Protein AF-A0A9E2PRW3-F1 (afdb_monomer_lite)

Foldseek 3Di:
DDDDDDDDPPPPPPPDPPPQDDDPCCLVPQLVQCPPDPFDWDDAPQLPQKTAGPPGPFLWIDHDQKIWGQDLVRWIWIASDSNDPIHTDPDDDPSVLWGAQVSDPRRDPSRPDDDPWDPPDDFDWDDAPQQPQKTARLQTPFGWIDHPQKIWGDDPLWIWIDSDNRDDTGTDPDDPPSVLRHALLSHPDDHPSNPPRPLDCPPPDRPPNPVVVPPPDDDDPPHPPPPDDDDDDDDDDDDDDDDD

pLDDT: mean 72.63, std 20.71, range [31.69, 97.38]

Secondary structure (DSSP, 8-state):
-----------------------HHHHHHHHHHHTT--PPPEE-TTSTTEEE-TTSSSEEEEETTEEEEE-TTS-EEEESSTT---EEES---GGGGG--GGG-SS--TTT-----PPTT-----EE-TTSTTEEE-TTSSSEEEEETTEEEEEETTEEEEESSTTS--EEES---GGGGG--GGG-SS--TTTTT---TTTTSPPPTTSGGGTSSS----TT-TTS------PPS--------

Radius of gyration: 31.83 Å; chains: 1; bounding box: 92×61×119 Å

Sequence (244 aa):
MKALFRVLMLVLLITGLALSAASVSAQQFIPQLLSGLILQWAQIPGAPGVQYAPNANADVFRYENRYYYQHNDGTWYQGRDIAGPWQRVKNVPRSFRQIQSNYFRQPPEWAAFMPQLPPGLTPQWTPIPGAPGVHYAPNANADLFRYGQRYYYQHDGRWYQTRNMAGPWQRVQDVPRSFRRIEAPYFKQPPGWAKGKKTGWGGAPMPPGQMKKYEGGQHMPPGQMKKQGGGQHMPPGQMKKHDR

Structure (mmCIF, N/CA/C/O backbone):
data_AF-A0A9E2PRW3-F1
#
_entry.id   AF-A0A9E2PRW3-F1
#
loop_
_atom_site.group_PDB
_atom_site.id
_atom_site.type_symbol
_atom_site.label_atom_id
_atom_site.label_alt_id
_atom_site.label_comp_id
_atom_site.label_asym_id
_atom_site.label_entity_id
_atom_site.label_seq_id
_atom_site.pdbx_PDB_ins_code
_atom_site.Cartn_x
_atom_site.Cartn_y
_atom_site.Cartn_z
_atom_site.occupancy
_atom_site.B_iso_or_equiv
_atom_site.auth_seq_id
_atom_site.auth_comp_id
_atom_site.auth_asym_id
_atom_site.auth_atom_id
_atom_site.pdbx_PDB_model_num
ATOM 1 N N . MET A 1 1 ? 45.385 -10.756 -61.562 1.00 37.31 1 MET A N 1
ATOM 2 C CA . MET A 1 1 ? 45.195 -10.010 -60.297 1.00 37.31 1 MET A CA 1
ATOM 3 C C . MET A 1 1 ? 43.783 -9.422 -60.281 1.00 37.31 1 MET A C 1
ATOM 5 O O . MET A 1 1 ? 43.477 -8.712 -61.220 1.00 37.31 1 MET A O 1
ATOM 9 N N . LYS A 1 2 ? 42.948 -9.835 -59.302 1.00 37.94 2 LYS A N 1
ATOM 10 C CA . LYS A 1 2 ? 41.847 -9.133 -58.568 1.00 37.94 2 LYS A CA 1
ATOM 11 C C . LYS A 1 2 ? 41.211 -7.901 -59.269 1.00 37.94 2 LYS A C 1
ATOM 13 O O . LYS A 1 2 ? 41.959 -7.020 -59.650 1.00 37.94 2 LYS A O 1
ATOM 18 N N . ALA A 1 3 ? 39.899 -7.675 -59.413 1.00 36.81 3 ALA A N 1
ATOM 19 C CA . ALA A 1 3 ? 38.670 -8.046 -58.687 1.00 36.81 3 ALA A CA 1
ATOM 20 C C . ALA A 1 3 ? 37.457 -7.780 -59.636 1.00 36.81 3 ALA A C 1
ATOM 22 O O . ALA A 1 3 ? 37.559 -6.909 -60.489 1.00 36.81 3 ALA A O 1
ATOM 23 N N . LEU A 1 4 ? 36.369 -8.561 -59.724 1.00 40.84 4 LEU A N 1
ATOM 24 C CA . LEU A 1 4 ? 35.248 -8.791 -58.787 1.00 40.84 4 LEU A CA 1
ATOM 25 C C . LEU A 1 4 ? 34.510 -7.517 -58.323 1.00 40.84 4 LEU A C 1
ATOM 27 O O . LEU A 1 4 ? 34.860 -6.958 -57.296 1.00 40.84 4 LEU A O 1
ATOM 31 N N . PHE A 1 5 ? 33.415 -7.157 -59.008 1.00 36.56 5 PHE A N 1
ATOM 32 C CA . PHE A 1 5 ? 32.228 -6.550 -58.385 1.00 36.56 5 PHE A CA 1
ATOM 33 C C . PHE A 1 5 ? 30.970 -7.108 -59.063 1.00 36.56 5 PHE A C 1
ATOM 35 O O . PHE A 1 5 ? 30.582 -6.705 -60.157 1.00 36.56 5 PHE A O 1
ATOM 42 N N . ARG A 1 6 ? 30.379 -8.124 -58.426 1.00 41.81 6 ARG A N 1
ATOM 43 C CA . ARG A 1 6 ? 29.080 -8.692 -58.791 1.00 41.81 6 ARG A CA 1
ATOM 44 C C . ARG A 1 6 ? 27.988 -7.867 -58.120 1.00 41.81 6 ARG A C 1
ATOM 46 O O . ARG A 1 6 ? 28.048 -7.614 -56.920 1.00 41.81 6 ARG A O 1
ATOM 53 N N . VAL A 1 7 ? 26.996 -7.496 -58.916 1.00 39.84 7 VAL A N 1
ATOM 54 C CA . VAL A 1 7 ? 25.707 -6.956 -58.487 1.00 39.84 7 VAL A CA 1
ATOM 55 C C . VAL A 1 7 ? 25.050 -7.959 -57.536 1.00 39.84 7 VAL A C 1
ATOM 57 O O . VAL A 1 7 ? 24.807 -9.101 -57.919 1.00 39.84 7 VAL A O 1
ATOM 60 N N . LEU A 1 8 ? 24.753 -7.538 -56.308 1.00 34.12 8 LEU A N 1
ATOM 61 C CA . LEU A 1 8 ? 23.837 -8.250 -55.423 1.00 34.12 8 LEU A CA 1
ATOM 62 C C . LEU A 1 8 ? 22.802 -7.244 -54.913 1.00 34.12 8 LEU A C 1
ATOM 64 O O . LEU A 1 8 ? 23.017 -6.545 -53.926 1.00 34.12 8 LEU A O 1
ATOM 68 N N . MET A 1 9 ? 21.682 -7.150 -55.633 1.00 33.75 9 MET A N 1
ATOM 69 C CA . MET A 1 9 ? 20.447 -6.583 -55.099 1.00 33.75 9 MET A CA 1
ATOM 70 C C . MET A 1 9 ? 19.981 -7.486 -53.958 1.00 33.75 9 MET A C 1
ATOM 72 O O . MET A 1 9 ? 19.466 -8.580 -54.185 1.00 33.75 9 MET A O 1
ATOM 76 N N . LEU A 1 10 ? 20.190 -7.032 -52.726 1.00 34.19 10 LEU A N 1
ATOM 77 C CA . LEU A 1 10 ? 19.618 -7.666 -51.551 1.00 34.19 10 LEU A CA 1
ATOM 78 C C . LEU A 1 10 ? 18.122 -7.323 -51.509 1.00 34.19 10 LEU A C 1
ATOM 80 O O . LEU A 1 10 ? 17.728 -6.228 -51.110 1.00 34.19 10 LEU A O 1
ATOM 84 N N . VAL A 1 11 ? 17.293 -8.265 -51.953 1.00 38.69 11 VAL A N 1
ATOM 85 C CA . VAL A 1 11 ? 15.849 -8.263 -51.704 1.00 38.69 11 VAL A CA 1
ATOM 86 C C . VAL A 1 11 ? 15.654 -8.451 -50.201 1.00 38.69 11 VAL A C 1
ATOM 88 O O . VAL A 1 11 ? 15.827 -9.546 -49.667 1.00 38.69 11 VAL A O 1
ATOM 91 N N . LEU A 1 12 ? 15.339 -7.363 -49.502 1.00 38.91 12 LEU A N 1
ATOM 92 C CA . LEU A 1 12 ? 15.004 -7.390 -48.083 1.00 38.91 12 LEU A CA 1
ATOM 93 C C . LEU A 1 12 ? 13.564 -7.903 -47.955 1.00 38.91 12 LEU A C 1
ATOM 95 O O . LEU A 1 12 ? 12.597 -7.165 -48.133 1.00 38.91 12 LEU A O 1
ATOM 99 N N . LEU A 1 13 ? 13.438 -9.210 -47.718 1.00 38.88 13 LEU A N 1
ATOM 100 C CA . LEU A 1 13 ? 12.186 -9.873 -47.368 1.00 38.88 13 LEU A CA 1
ATOM 101 C C . LEU A 1 13 ? 11.626 -9.228 -46.093 1.00 38.88 13 LEU A C 1
ATOM 103 O O . LEU A 1 13 ? 12.222 -9.317 -45.020 1.00 38.88 13 LEU A O 1
ATOM 107 N N . ILE A 1 14 ? 10.473 -8.575 -46.227 1.00 46.28 14 ILE A N 1
ATOM 108 C CA . ILE A 1 14 ? 9.708 -7.992 -45.126 1.00 46.28 14 ILE A CA 1
ATOM 109 C C . ILE A 1 14 ? 9.077 -9.149 -44.344 1.00 46.28 14 ILE A C 1
ATOM 111 O O . ILE A 1 14 ? 7.947 -9.557 -44.601 1.00 46.28 14 ILE A O 1
ATOM 115 N N . THR A 1 15 ? 9.806 -9.708 -43.381 1.00 42.22 15 THR A N 1
ATOM 116 C CA . THR A 1 15 ? 9.177 -10.451 -42.291 1.00 42.22 15 THR A CA 1
ATOM 117 C C . THR A 1 15 ? 8.661 -9.426 -41.294 1.00 42.22 15 THR A C 1
ATOM 119 O O . THR A 1 15 ? 9.420 -8.763 -40.589 1.00 42.22 15 THR A O 1
ATOM 122 N N . GLY A 1 16 ? 7.340 -9.249 -41.277 1.00 41.06 16 GLY A N 1
ATOM 123 C CA . GLY A 1 16 ? 6.650 -8.412 -40.306 1.00 41.06 16 GLY A CA 1
ATOM 124 C C . GLY A 1 16 ? 6.847 -8.952 -38.892 1.00 41.06 16 GLY A C 1
ATOM 125 O O . GLY A 1 16 ? 6.004 -9.682 -38.377 1.00 41.06 16 GLY A O 1
ATOM 126 N N . LEU A 1 17 ? 7.953 -8.581 -38.244 1.00 40.91 17 LEU A N 1
ATOM 127 C CA . LEU A 1 17 ? 8.025 -8.587 -36.793 1.00 40.91 17 LEU A CA 1
ATOM 128 C C . LEU A 1 17 ? 7.035 -7.524 -36.327 1.00 40.91 17 LEU A C 1
ATOM 130 O O . LEU A 1 17 ? 7.252 -6.329 -36.531 1.00 40.91 17 LEU A O 1
ATOM 134 N N . ALA A 1 18 ? 5.938 -7.950 -35.707 1.00 42.06 18 ALA A N 1
ATOM 135 C CA . ALA A 1 18 ? 5.095 -7.045 -34.950 1.00 42.06 18 ALA A CA 1
ATOM 136 C C . ALA A 1 18 ? 5.953 -6.443 -33.825 1.00 42.06 18 ALA A C 1
ATOM 138 O O . ALA A 1 18 ? 6.127 -7.050 -32.766 1.00 42.06 18 ALA A O 1
ATOM 139 N N . LEU A 1 19 ? 6.532 -5.263 -34.072 1.00 49.16 19 LEU A N 1
ATOM 140 C CA . LEU A 1 19 ? 7.121 -4.423 -33.041 1.00 49.16 19 LEU A CA 1
ATOM 141 C C . LEU A 1 19 ? 5.986 -4.040 -32.096 1.00 49.16 19 LEU A C 1
ATOM 143 O O . LEU A 1 19 ? 5.232 -3.099 -32.323 1.00 49.16 19 LEU A O 1
ATOM 147 N N . SER A 1 20 ? 5.837 -4.819 -31.032 1.00 55.59 20 SER A N 1
ATOM 148 C CA . SER A 1 20 ? 5.061 -4.450 -29.858 1.00 55.59 20 SER A CA 1
ATOM 149 C C . SER A 1 20 ? 5.484 -3.043 -29.429 1.00 55.59 20 SER A C 1
ATOM 151 O O . SER A 1 20 ? 6.623 -2.843 -28.998 1.00 55.59 20 SER A O 1
ATOM 153 N N . ALA A 1 21 ? 4.593 -2.070 -29.599 1.00 51.19 21 ALA A N 1
ATOM 154 C CA . ALA A 1 21 ? 4.893 -0.658 -29.418 1.00 51.19 21 ALA A CA 1
ATOM 155 C C . ALA A 1 21 ? 5.095 -0.311 -27.932 1.00 51.19 21 ALA A C 1
ATOM 157 O O . ALA A 1 21 ? 4.178 0.121 -27.235 1.00 51.19 21 ALA A O 1
ATOM 158 N N . ALA A 1 22 ? 6.313 -0.487 -27.432 1.00 58.44 22 ALA A N 1
ATOM 159 C CA . ALA A 1 22 ? 6.869 0.505 -26.521 1.00 58.44 22 ALA A CA 1
ATOM 160 C C . ALA A 1 22 ? 7.427 1.659 -27.365 1.00 58.44 22 ALA A C 1
ATOM 162 O O . ALA A 1 22 ? 7.904 1.439 -28.481 1.00 58.44 22 ALA A O 1
ATOM 163 N N . SER A 1 23 ? 7.300 2.885 -26.860 1.00 63.22 23 SER A N 1
ATOM 164 C CA . SER A 1 23 ? 7.847 4.076 -27.510 1.00 63.22 23 SER A CA 1
ATOM 165 C C . SER A 1 23 ? 9.352 3.912 -27.660 1.00 63.22 23 SER A C 1
ATOM 167 O O . SER A 1 23 ? 9.985 3.603 -26.667 1.00 63.22 23 SER A O 1
ATOM 169 N N . VAL A 1 24 ? 9.924 4.178 -28.841 1.00 63.91 24 VAL A N 1
ATOM 170 C CA . VAL A 1 24 ? 11.374 4.061 -29.145 1.00 63.91 24 VAL A CA 1
ATOM 171 C C . VAL A 1 24 ? 12.277 4.574 -28.007 1.00 63.91 24 VAL A C 1
ATOM 173 O O . VAL A 1 24 ? 13.302 3.969 -27.700 1.00 63.91 24 VAL A O 1
ATOM 176 N N . SER A 1 25 ? 11.835 5.628 -27.313 1.00 69.38 25 SER A N 1
ATOM 177 C CA . SER A 1 25 ? 12.444 6.152 -26.088 1.00 69.38 25 SER A CA 1
ATOM 178 C C . SER A 1 25 ? 12.642 5.107 -24.975 1.00 69.38 25 SER A C 1
ATOM 180 O O . SER A 1 25 ? 13.727 5.047 -24.416 1.00 69.38 25 SER A O 1
ATOM 182 N N . ALA A 1 26 ? 11.670 4.249 -24.662 1.00 66.38 26 ALA A N 1
ATOM 183 C CA . ALA A 1 26 ? 11.777 3.232 -23.614 1.00 66.38 26 ALA A CA 1
ATOM 184 C C . ALA A 1 26 ? 12.815 2.145 -23.946 1.00 66.38 26 ALA A C 1
ATOM 186 O O . ALA A 1 26 ? 13.573 1.733 -23.068 1.00 66.38 26 ALA A O 1
ATOM 187 N N . GLN A 1 27 ? 12.895 1.702 -25.207 1.00 72.81 27 GLN A N 1
ATOM 188 C CA . GLN A 1 27 ? 13.893 0.719 -25.644 1.00 72.81 27 GLN A CA 1
ATOM 189 C C . GLN A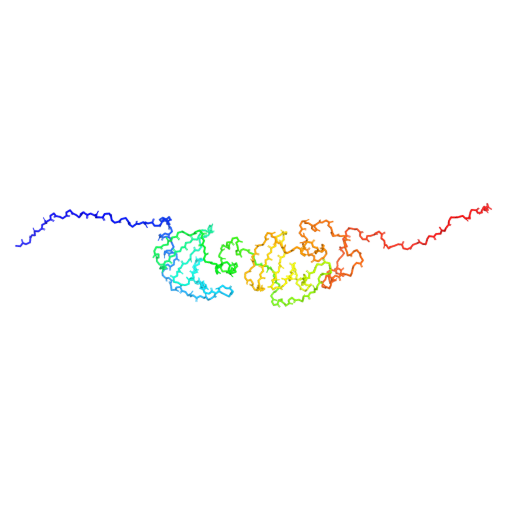 1 27 ? 15.313 1.291 -25.645 1.00 72.81 27 GLN A C 1
ATOM 191 O O . GLN A 1 27 ? 16.259 0.533 -25.467 1.00 72.81 27 GLN A O 1
ATOM 196 N N . GLN A 1 28 ? 15.473 2.604 -25.821 1.00 68.69 28 GLN A N 1
ATOM 197 C CA . GLN A 1 28 ? 16.776 3.266 -25.735 1.00 68.69 28 GLN A CA 1
ATOM 198 C C . GLN A 1 28 ? 17.137 3.642 -24.292 1.00 68.69 28 GLN A C 1
ATOM 200 O O . GLN A 1 28 ? 18.286 3.507 -23.892 1.00 68.69 28 GLN A O 1
ATOM 205 N N . PHE A 1 29 ? 16.168 4.086 -23.494 1.00 76.19 29 PHE A N 1
ATOM 206 C CA . PHE A 1 29 ? 16.399 4.648 -22.165 1.00 76.19 29 PHE A CA 1
ATOM 207 C C . PHE A 1 29 ? 16.577 3.584 -21.078 1.00 76.19 29 PHE A C 1
ATOM 209 O O . PHE A 1 29 ? 17.515 3.669 -20.287 1.00 76.19 29 PHE A O 1
ATOM 216 N N . ILE A 1 30 ? 15.712 2.562 -21.035 1.00 78.06 30 ILE A N 1
ATOM 217 C CA . ILE A 1 30 ? 15.715 1.582 -19.935 1.00 78.06 30 ILE A CA 1
ATOM 218 C C . ILE A 1 30 ? 17.020 0.767 -19.903 1.00 78.06 30 ILE A C 1
ATOM 220 O O . ILE A 1 30 ? 17.609 0.661 -18.829 1.00 78.06 30 ILE A O 1
ATOM 224 N N . PRO A 1 31 ? 17.549 0.240 -21.028 1.00 74.12 31 PRO A N 1
ATOM 225 C CA . PRO A 1 31 ? 18.826 -0.472 -21.000 1.00 74.12 31 PRO A CA 1
ATOM 226 C C . PRO A 1 31 ? 20.000 0.417 -20.581 1.00 74.12 31 PRO A C 1
ATOM 228 O O . PRO A 1 31 ? 20.887 -0.054 -19.881 1.00 74.12 31 PRO A O 1
ATOM 231 N N . GLN A 1 32 ? 20.001 1.702 -20.957 1.00 72.19 32 GLN A N 1
ATOM 232 C CA . GLN A 1 32 ? 21.056 2.650 -20.574 1.00 72.19 32 GLN A CA 1
ATOM 233 C C . GLN A 1 32 ? 21.026 2.946 -19.069 1.00 72.19 32 GLN A C 1
ATOM 235 O O . GLN A 1 32 ? 22.071 2.924 -18.422 1.00 72.19 32 GLN A O 1
ATOM 240 N N . LEU A 1 33 ? 19.832 3.116 -18.489 1.00 73.38 33 LEU A N 1
ATOM 241 C CA . LEU A 1 33 ? 19.628 3.320 -17.048 1.00 73.38 33 LEU A CA 1
ATOM 242 C C . LEU A 1 33 ? 20.183 2.169 -16.193 1.00 73.38 33 LEU A C 1
ATOM 244 O O . LEU A 1 33 ? 20.534 2.365 -15.031 1.00 73.38 33 LEU A O 1
ATOM 248 N N . LEU A 1 34 ? 20.240 0.969 -16.769 1.00 76.94 34 LEU A N 1
ATOM 249 C CA . LEU A 1 34 ? 20.667 -0.259 -16.102 1.00 76.94 34 LEU A CA 1
ATOM 250 C C . LEU A 1 34 ? 22.054 -0.730 -16.560 1.00 76.94 34 LEU A C 1
ATOM 252 O O . LEU A 1 34 ? 22.568 -1.722 -16.044 1.00 76.94 34 LEU A O 1
ATOM 256 N N . SER A 1 35 ? 22.659 -0.036 -17.526 1.00 69.81 35 SER A N 1
ATOM 257 C CA . SER A 1 35 ? 23.922 -0.439 -18.140 1.00 69.81 35 SER A CA 1
ATOM 258 C C . SER A 1 35 ? 25.096 -0.278 -17.173 1.00 69.81 35 SER A C 1
ATOM 260 O O . SER A 1 35 ? 25.125 0.624 -16.340 1.00 69.81 35 SER A O 1
ATOM 262 N N . GLY A 1 36 ? 26.060 -1.199 -17.256 1.00 71.00 36 GLY A N 1
ATOM 263 C CA . GLY A 1 36 ? 27.235 -1.218 -16.377 1.00 71.00 36 GLY A CA 1
ATOM 264 C C . GLY A 1 36 ? 26.967 -1.674 -14.937 1.00 71.00 36 GLY A C 1
ATOM 265 O O . GLY A 1 36 ? 27.911 -1.770 -14.157 1.00 71.00 36 GLY A O 1
ATOM 266 N N . LEU A 1 37 ? 25.719 -2.000 -14.577 1.00 75.44 37 LEU A N 1
ATOM 267 C CA . LEU A 1 37 ? 25.366 -2.535 -13.263 1.00 75.44 37 LEU A CA 1
ATOM 268 C C . LEU A 1 37 ? 25.212 -4.057 -13.306 1.00 75.44 37 LEU A C 1
ATOM 270 O O . LEU A 1 37 ? 24.477 -4.607 -14.125 1.00 75.44 37 LEU A O 1
ATOM 274 N N . ILE A 1 38 ? 25.820 -4.742 -12.338 1.00 83.56 38 ILE A N 1
ATOM 275 C CA . ILE A 1 38 ? 25.402 -6.097 -11.971 1.00 83.56 38 ILE A CA 1
ATOM 276 C C . ILE A 1 38 ? 24.241 -5.936 -10.991 1.00 83.56 38 ILE A C 1
ATOM 278 O O . ILE A 1 38 ? 24.448 -5.618 -9.818 1.00 83.56 38 ILE A O 1
ATOM 282 N N . LEU A 1 39 ? 23.007 -6.087 -11.475 1.00 88.31 39 LEU A N 1
ATOM 283 C CA . LEU A 1 39 ? 21.820 -5.951 -10.629 1.00 88.31 39 LEU A CA 1
ATOM 284 C C . LEU A 1 39 ? 21.825 -7.009 -9.523 1.00 88.31 39 LEU A C 1
ATOM 286 O O . LEU A 1 39 ? 21.884 -8.212 -9.786 1.00 88.31 39 LEU A O 1
ATOM 290 N N . GLN A 1 40 ? 21.744 -6.542 -8.281 1.00 91.19 40 GLN A N 1
ATOM 291 C CA . GLN A 1 40 ? 21.598 -7.388 -7.107 1.00 91.19 40 GLN A CA 1
ATOM 292 C C . GLN A 1 40 ? 20.111 -7.579 -6.850 1.00 91.19 40 GLN A C 1
ATOM 294 O O . GLN A 1 40 ? 19.378 -6.603 -6.792 1.00 91.19 40 GLN A O 1
ATOM 299 N N . TRP A 1 41 ? 19.650 -8.817 -6.691 1.00 93.44 41 TRP A N 1
ATOM 300 C CA . TRP A 1 41 ? 18.228 -9.105 -6.498 1.00 93.44 41 TRP A CA 1
ATOM 301 C C . TRP A 1 41 ? 17.932 -9.409 -5.032 1.00 93.44 41 TRP A C 1
ATOM 303 O O . TRP A 1 41 ? 18.420 -10.398 -4.488 1.00 93.44 41 TRP A O 1
ATOM 313 N N . ALA A 1 42 ? 17.093 -8.587 -4.409 1.00 92.88 42 ALA A N 1
ATOM 314 C CA . ALA A 1 42 ? 16.609 -8.778 -3.047 1.00 92.88 42 ALA A CA 1
ATOM 315 C C . ALA A 1 42 ? 15.148 -9.247 -3.048 1.00 92.88 42 ALA A C 1
ATOM 317 O O . ALA A 1 42 ? 14.352 -8.820 -3.883 1.00 92.88 42 ALA A O 1
ATOM 318 N N . GLN A 1 43 ? 14.779 -10.117 -2.106 1.00 91.38 43 GLN A N 1
ATOM 319 C CA . GLN A 1 43 ? 13.382 -10.522 -1.910 1.00 91.38 43 GLN A CA 1
ATOM 320 C C . GLN A 1 43 ? 12.569 -9.375 -1.304 1.00 91.38 43 GLN A C 1
ATOM 322 O O . GLN A 1 43 ? 13.073 -8.631 -0.463 1.00 91.38 43 GLN A O 1
ATOM 327 N N . ILE A 1 44 ? 11.295 -9.274 -1.686 1.00 84.75 44 ILE A N 1
ATOM 328 C CA . ILE A 1 44 ? 10.361 -8.313 -1.093 1.00 84.75 44 ILE A CA 1
ATOM 329 C C . ILE A 1 44 ? 9.464 -9.046 -0.083 1.00 84.75 44 ILE A C 1
ATOM 331 O O . ILE A 1 44 ? 8.661 -9.900 -0.480 1.00 84.75 44 ILE A O 1
ATOM 335 N N . PRO A 1 45 ? 9.550 -8.734 1.224 1.00 77.88 45 PRO A N 1
ATOM 336 C CA . PRO A 1 45 ? 8.655 -9.293 2.226 1.00 77.88 45 PRO A CA 1
ATOM 337 C C . PRO A 1 45 ? 7.192 -9.024 1.871 1.00 77.88 45 PRO A C 1
ATOM 339 O O . PRO A 1 45 ? 6.793 -7.893 1.603 1.00 77.88 45 PRO A O 1
ATOM 342 N N . GLY A 1 46 ? 6.380 -10.079 1.868 1.00 71.38 46 GLY A N 1
ATOM 343 C CA . GLY A 1 46 ? 4.955 -9.975 1.561 1.00 71.38 46 GLY A CA 1
ATOM 344 C C . GLY A 1 46 ? 4.602 -9.944 0.072 1.00 71.38 46 GLY A C 1
ATOM 345 O O . GLY A 1 46 ? 3.416 -9.992 -0.216 1.00 71.38 46 GLY A O 1
ATOM 346 N N . ALA A 1 47 ? 5.567 -9.945 -0.857 1.00 82.94 47 ALA A N 1
ATOM 347 C CA . ALA A 1 47 ? 5.322 -10.065 -2.299 1.00 82.94 47 ALA A CA 1
ATOM 348 C C . ALA A 1 47 ? 5.996 -11.335 -2.863 1.00 82.94 47 ALA A C 1
ATOM 350 O O . ALA A 1 47 ? 7.085 -11.267 -3.435 1.00 82.94 47 ALA A O 1
ATOM 351 N N . PRO A 1 48 ? 5.378 -12.523 -2.700 1.00 81.75 48 PRO A N 1
ATOM 352 C CA . PRO A 1 48 ? 6.015 -13.792 -3.032 1.00 81.75 48 PRO A CA 1
ATOM 353 C C . PRO A 1 48 ? 6.359 -13.879 -4.523 1.00 81.75 48 PRO A C 1
ATOM 355 O O . PRO A 1 48 ? 5.531 -13.581 -5.393 1.00 81.75 48 PRO A O 1
ATOM 358 N N . GLY A 1 49 ? 7.593 -14.305 -4.795 1.00 91.81 49 GLY A N 1
ATOM 359 C CA . GLY A 1 49 ? 8.151 -14.442 -6.140 1.00 91.81 49 GLY A CA 1
ATOM 360 C C . GLY A 1 49 ? 8.622 -13.131 -6.773 1.00 91.81 49 GLY A C 1
ATOM 361 O O . GLY A 1 49 ? 9.176 -13.175 -7.869 1.00 91.81 49 GLY A O 1
ATOM 362 N N . VAL A 1 50 ? 8.410 -11.981 -6.120 1.00 95.38 50 VAL A N 1
ATOM 363 C CA . VAL A 1 50 ? 8.897 -10.685 -6.602 1.00 95.38 50 VAL A CA 1
ATOM 364 C C . VAL A 1 50 ? 10.234 -10.361 -5.943 1.00 95.38 50 VAL A C 1
ATOM 366 O O . VAL A 1 50 ? 10.366 -10.372 -4.719 1.00 95.38 50 VAL A O 1
ATOM 369 N N . GLN A 1 51 ? 11.212 -10.020 -6.772 1.00 95.62 51 GLN A N 1
ATOM 370 C CA . GLN A 1 51 ? 12.501 -9.492 -6.352 1.00 95.62 51 GLN A CA 1
ATOM 371 C C . GLN A 1 51 ? 12.643 -8.040 -6.810 1.00 95.62 51 GLN A C 1
ATOM 373 O O . GLN A 1 51 ? 12.122 -7.669 -7.860 1.00 95.62 51 GLN A O 1
ATOM 378 N N . TYR A 1 52 ? 13.370 -7.236 -6.044 1.00 94.62 52 TYR A N 1
ATOM 379 C CA . TYR A 1 52 ? 13.688 -5.837 -6.334 1.00 94.62 52 TYR A CA 1
ATOM 380 C C . TYR A 1 52 ? 15.202 -5.661 -6.478 1.00 94.62 52 TYR A C 1
ATOM 382 O O . TYR A 1 52 ? 15.964 -6.385 -5.833 1.00 94.62 52 TYR A O 1
ATOM 390 N N . ALA A 1 53 ? 15.629 -4.713 -7.314 1.00 94.12 53 ALA A N 1
ATOM 391 C CA . ALA A 1 53 ? 17.033 -4.363 -7.495 1.00 94.12 53 ALA A CA 1
ATOM 392 C C . ALA A 1 53 ? 17.420 -3.089 -6.710 1.00 94.12 53 ALA A C 1
ATOM 394 O O . ALA A 1 53 ? 17.350 -1.995 -7.269 1.00 94.12 53 ALA A O 1
ATOM 395 N N . PRO A 1 54 ? 17.856 -3.184 -5.434 1.00 89.38 54 PRO A N 1
ATOM 396 C CA . PRO A 1 54 ? 18.176 -2.015 -4.605 1.00 89.38 54 PRO A CA 1
ATOM 397 C C . PRO A 1 54 ? 19.335 -1.167 -5.110 1.00 89.38 54 PRO A C 1
ATOM 399 O O . PRO A 1 54 ? 19.399 0.016 -4.793 1.00 89.38 54 PRO A O 1
ATOM 402 N N . ASN A 1 55 ? 20.246 -1.754 -5.883 1.00 87.31 55 ASN A N 1
ATOM 403 C CA . ASN A 1 55 ? 21.387 -1.049 -6.449 1.00 87.31 55 ASN A CA 1
ATOM 404 C C . ASN A 1 55 ? 21.080 -0.375 -7.796 1.00 87.31 55 ASN A C 1
ATOM 406 O O . ASN A 1 55 ? 21.951 0.291 -8.350 1.00 87.31 55 ASN A O 1
ATOM 410 N N . ALA A 1 56 ? 19.868 -0.536 -8.334 1.00 86.69 56 ALA A N 1
ATOM 411 C CA . ALA A 1 56 ? 19.453 0.165 -9.538 1.00 86.69 56 ALA A CA 1
ATOM 412 C C . ALA A 1 56 ? 19.057 1.608 -9.207 1.00 86.69 56 ALA A C 1
ATOM 414 O O . ALA A 1 56 ? 18.316 1.873 -8.255 1.00 86.69 56 ALA A O 1
ATOM 415 N N . ASN A 1 57 ? 19.441 2.558 -10.064 1.00 82.50 57 ASN A N 1
ATOM 416 C CA . ASN A 1 57 ? 18.907 3.919 -9.987 1.00 82.50 57 ASN A CA 1
ATOM 417 C C . ASN A 1 57 ? 17.470 4.025 -10.559 1.00 82.50 57 ASN A C 1
ATOM 419 O O . ASN A 1 57 ? 17.120 4.999 -11.219 1.00 82.50 57 ASN A O 1
ATOM 423 N N . ALA A 1 58 ? 16.657 2.982 -10.375 1.00 87.19 58 ALA A N 1
ATOM 424 C CA . ALA A 1 58 ? 15.393 2.760 -11.066 1.00 87.19 58 ALA A CA 1
ATOM 425 C C . ALA A 1 58 ? 14.506 1.765 -10.300 1.00 87.19 58 ALA A C 1
ATOM 427 O O . ALA A 1 58 ? 15.026 0.879 -9.623 1.00 87.19 58 ALA A O 1
ATOM 428 N N . ASP A 1 59 ? 13.184 1.860 -10.466 1.00 92.19 59 ASP A N 1
ATOM 429 C CA . ASP A 1 59 ? 12.225 0.909 -9.888 1.00 92.19 59 ASP A CA 1
ATOM 430 C C . ASP A 1 59 ? 12.147 -0.352 -10.763 1.00 92.19 59 ASP A C 1
ATOM 432 O O . ASP A 1 59 ? 11.275 -0.486 -11.628 1.00 92.19 59 ASP A O 1
ATOM 436 N N . VAL A 1 60 ? 13.112 -1.259 -10.575 1.00 94.12 60 VAL A N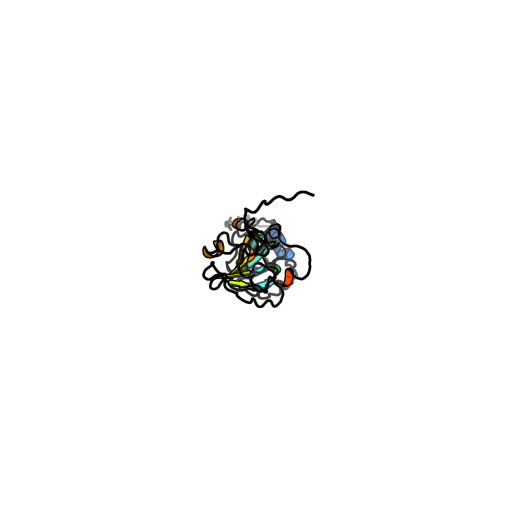 1
ATOM 437 C CA . VAL A 1 60 ? 13.234 -2.508 -11.338 1.00 94.12 60 VAL A CA 1
ATOM 438 C C . VAL A 1 60 ? 12.921 -3.717 -10.472 1.00 94.12 60 VAL A C 1
ATOM 440 O O . VAL A 1 60 ? 13.472 -3.910 -9.386 1.00 94.12 60 VAL A O 1
ATOM 443 N N . PHE A 1 61 ? 12.070 -4.578 -11.017 1.00 95.69 61 PHE A N 1
ATOM 444 C CA . PHE A 1 61 ? 11.599 -5.790 -10.374 1.00 95.69 61 PHE A CA 1
ATOM 445 C C . PHE A 1 61 ? 11.808 -6.996 -11.280 1.00 95.69 61 PHE A C 1
ATOM 447 O O . PHE A 1 61 ? 11.719 -6.906 -12.506 1.00 95.69 61 PHE A O 1
ATOM 454 N N . ARG A 1 62 ? 12.011 -8.156 -10.665 1.00 95.31 62 ARG A N 1
ATOM 455 C CA . ARG A 1 62 ? 11.989 -9.451 -11.337 1.00 95.31 62 ARG A CA 1
ATOM 456 C C . ARG A 1 62 ? 10.869 -10.293 -10.750 1.00 95.31 62 ARG A C 1
ATOM 458 O O . ARG A 1 62 ? 10.701 -10.354 -9.537 1.00 95.31 62 ARG A O 1
ATOM 465 N N . TYR A 1 63 ? 10.100 -10.933 -11.618 1.00 96.56 63 TYR A N 1
ATOM 466 C CA . TYR A 1 63 ? 9.065 -11.879 -11.224 1.00 96.56 63 TYR A CA 1
ATOM 467 C C . TYR A 1 63 ? 9.002 -12.985 -12.265 1.00 96.56 63 TYR A C 1
ATOM 469 O O . TYR A 1 63 ? 8.850 -12.703 -13.458 1.00 96.56 63 TYR A O 1
ATOM 477 N N . GLU A 1 64 ? 9.158 -14.227 -11.805 1.00 92.50 64 GLU A N 1
ATOM 478 C CA . GLU A 1 64 ? 9.389 -15.388 -12.670 1.00 92.50 64 GLU A CA 1
ATOM 479 C C . GLU A 1 64 ? 10.583 -15.127 -13.621 1.00 92.50 64 GLU A C 1
ATOM 481 O O . GLU A 1 64 ? 11.658 -14.696 -13.190 1.00 92.50 64 GLU A O 1
ATOM 486 N N . ASN A 1 65 ? 10.396 -15.336 -14.927 1.00 91.31 65 ASN A N 1
ATOM 487 C CA . ASN A 1 65 ? 11.412 -15.133 -15.963 1.00 91.31 65 ASN A CA 1
ATOM 488 C C . ASN A 1 65 ? 11.222 -13.806 -16.712 1.00 91.31 65 ASN A C 1
ATOM 490 O O . ASN A 1 65 ? 11.454 -13.728 -17.919 1.00 91.31 65 ASN A O 1
ATOM 494 N N . ARG A 1 66 ? 10.722 -12.772 -16.025 1.00 94.88 66 ARG A N 1
ATOM 495 C CA . ARG A 1 66 ? 10.494 -11.452 -16.619 1.00 94.88 66 ARG A CA 1
ATOM 496 C C . ARG A 1 66 ? 10.991 -10.332 -15.723 1.00 94.88 66 ARG A C 1
ATOM 498 O O . ARG A 1 66 ? 10.934 -10.419 -14.494 1.00 94.88 66 ARG A O 1
ATOM 505 N N . TYR A 1 67 ? 11.405 -9.259 -16.377 1.00 94.81 67 TYR A N 1
ATOM 506 C CA . TYR A 1 67 ? 11.782 -8.004 -15.756 1.00 94.81 67 TYR A CA 1
ATOM 507 C C . TYR A 1 67 ? 10.659 -6.995 -15.930 1.00 94.81 67 TYR A C 1
ATOM 509 O O . TYR A 1 67 ? 9.985 -6.970 -16.961 1.00 94.81 67 TYR A O 1
ATOM 517 N N . TYR A 1 68 ? 10.465 -6.172 -14.911 1.00 95.25 68 TYR A N 1
ATOM 518 C CA . TYR A 1 68 ? 9.482 -5.105 -14.889 1.00 95.25 68 TYR A CA 1
ATOM 519 C C . TYR A 1 68 ? 10.162 -3.822 -14.447 1.00 95.25 68 TYR A C 1
ATOM 521 O O . TYR A 1 68 ? 10.980 -3.835 -13.531 1.00 95.25 68 TYR A O 1
ATOM 529 N N . TYR A 1 69 ? 9.797 -2.724 -15.087 1.00 93.75 69 TYR A N 1
ATOM 530 C CA . TYR A 1 69 ? 10.269 -1.393 -14.748 1.00 93.75 69 TYR A CA 1
ATOM 531 C C . TYR A 1 69 ? 9.067 -0.470 -14.594 1.00 93.75 69 TYR A C 1
ATOM 533 O O . TYR A 1 69 ? 8.192 -0.445 -15.469 1.00 93.75 69 TYR A O 1
ATOM 541 N N . GLN A 1 70 ? 9.023 0.272 -13.491 1.00 92.19 70 GLN A N 1
ATOM 542 C CA . GLN A 1 70 ? 8.092 1.378 -13.329 1.00 92.19 70 GLN A CA 1
ATOM 543 C C . GLN A 1 70 ? 8.813 2.684 -13.659 1.00 92.19 70 GLN A C 1
ATOM 545 O O . GLN A 1 70 ? 9.803 3.046 -13.027 1.00 92.19 70 GLN A O 1
ATOM 550 N N . HIS A 1 71 ? 8.295 3.405 -14.645 1.00 89.38 71 HIS A N 1
ATOM 551 C CA . HIS A 1 71 ? 8.741 4.758 -14.930 1.00 89.38 71 HIS A CA 1
ATOM 552 C C . HIS A 1 71 ? 8.142 5.754 -13.922 1.00 89.38 71 HIS A C 1
ATOM 554 O O . HIS A 1 71 ? 7.090 5.505 -13.332 1.00 89.38 71 HIS A O 1
ATOM 560 N N . ASN A 1 72 ? 8.792 6.906 -13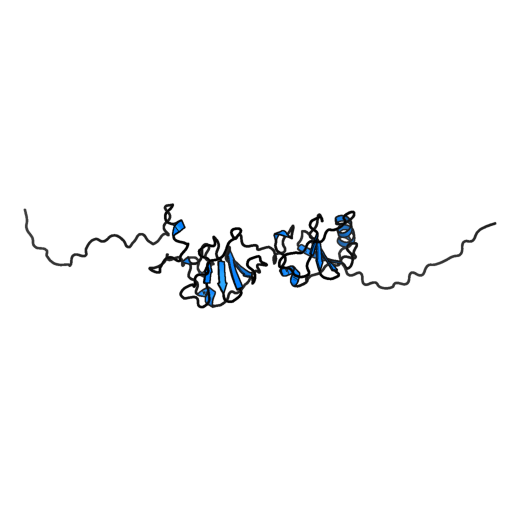.740 1.00 84.12 72 ASN A N 1
ATOM 561 C CA . ASN A 1 72 ? 8.402 7.914 -12.745 1.00 84.12 72 ASN A CA 1
ATOM 562 C C . ASN A 1 72 ? 6.986 8.487 -12.960 1.00 84.12 72 ASN A C 1
ATOM 564 O O . ASN A 1 72 ? 6.391 9.006 -12.023 1.00 84.12 72 ASN A O 1
ATOM 568 N N . ASP A 1 73 ? 6.435 8.378 -14.173 1.00 84.75 73 ASP A N 1
ATOM 569 C CA . ASP A 1 73 ? 5.051 8.759 -14.504 1.00 84.75 73 ASP A CA 1
ATOM 570 C C . ASP A 1 73 ? 4.009 7.673 -14.149 1.00 84.75 73 ASP A C 1
ATOM 572 O O . ASP A 1 73 ? 2.823 7.824 -14.438 1.00 84.75 73 ASP A O 1
ATOM 576 N N . GLY A 1 74 ? 4.440 6.555 -13.558 1.00 84.69 74 GLY A N 1
ATOM 577 C CA . GLY A 1 74 ? 3.596 5.411 -13.220 1.00 84.69 74 GLY A CA 1
ATOM 578 C C . GLY A 1 74 ? 3.391 4.403 -14.355 1.00 84.69 74 GLY A C 1
ATOM 579 O O . GLY A 1 74 ? 2.718 3.388 -14.146 1.00 84.69 74 GLY A O 1
ATOM 580 N N . THR A 1 75 ? 3.965 4.629 -15.541 1.00 90.44 75 THR A N 1
ATOM 581 C CA . THR A 1 75 ? 3.887 3.682 -16.657 1.00 90.44 75 THR A CA 1
ATOM 582 C C . THR A 1 75 ? 4.741 2.444 -16.387 1.00 90.44 75 THR A C 1
ATOM 584 O O . THR A 1 75 ? 5.903 2.540 -15.995 1.00 90.44 75 THR A O 1
ATOM 587 N N . TRP A 1 76 ? 4.178 1.266 -16.658 1.00 93.00 76 TRP A N 1
ATOM 588 C CA . TRP A 1 76 ? 4.864 -0.012 -16.496 1.00 93.00 76 TRP A CA 1
ATOM 589 C C . TRP A 1 76 ? 5.392 -0.558 -17.817 1.00 93.00 76 TRP A C 1
ATOM 591 O O . TRP A 1 76 ? 4.692 -0.555 -18.833 1.00 93.00 76 TRP A O 1
ATOM 601 N N . TYR A 1 77 ? 6.603 -1.104 -17.765 1.00 94.19 77 TYR A N 1
ATOM 602 C CA . TYR A 1 77 ? 7.257 -1.805 -18.863 1.00 94.19 77 TYR A CA 1
ATOM 603 C C . TYR A 1 77 ? 7.665 -3.214 -18.433 1.00 94.19 77 TYR A C 1
ATOM 605 O O . TYR A 1 77 ? 7.948 -3.455 -17.261 1.00 94.19 77 TYR A O 1
ATOM 613 N N . GLN A 1 78 ? 7.701 -4.144 -19.385 1.00 95.06 78 GLN A N 1
ATOM 614 C CA . GLN A 1 78 ? 8.082 -5.538 -19.185 1.00 95.06 78 GLN A CA 1
ATOM 615 C C . GLN A 1 78 ? 9.083 -5.986 -20.255 1.00 95.06 78 GLN A C 1
ATOM 617 O O . GLN A 1 78 ? 8.890 -5.692 -21.431 1.00 95.06 78 GLN A O 1
ATOM 622 N N . GLY A 1 79 ? 10.107 -6.739 -19.860 1.00 93.25 79 GLY A N 1
ATOM 623 C CA . GLY A 1 79 ? 11.088 -7.356 -20.755 1.00 93.25 79 GLY A CA 1
ATOM 624 C C . GLY A 1 79 ? 11.360 -8.815 -20.381 1.00 93.25 79 GLY A C 1
ATOM 625 O O . GLY A 1 79 ? 11.146 -9.226 -19.238 1.00 93.25 79 GLY A O 1
ATOM 626 N N . ARG A 1 80 ? 11.811 -9.620 -21.351 1.00 91.81 80 ARG A N 1
ATOM 627 C CA . ARG A 1 80 ? 12.349 -10.975 -21.088 1.00 91.81 80 ARG A CA 1
ATOM 628 C C . ARG A 1 80 ? 13.828 -10.946 -20.710 1.00 91.81 80 ARG A C 1
ATOM 630 O O . ARG A 1 80 ? 14.280 -11.820 -19.984 1.00 91.81 80 ARG A O 1
ATOM 637 N N . ASP A 1 81 ? 14.533 -9.929 -21.183 1.00 87.88 81 ASP A N 1
ATOM 638 C CA . ASP A 1 81 ? 15.922 -9.633 -20.868 1.00 87.88 81 ASP A CA 1
ATOM 639 C C . ASP A 1 81 ? 15.991 -8.208 -20.304 1.00 87.88 81 ASP A C 1
ATOM 641 O O . ASP A 1 81 ? 15.162 -7.358 -20.649 1.00 87.88 81 ASP A O 1
ATOM 645 N N . ILE A 1 82 ? 16.964 -7.946 -19.438 1.00 85.75 82 ILE A N 1
ATOM 646 C CA . ILE A 1 82 ? 17.205 -6.618 -18.878 1.00 85.75 82 ILE A CA 1
ATOM 647 C C . ILE A 1 82 ? 17.645 -5.618 -19.962 1.00 85.75 82 ILE A C 1
ATOM 649 O O . ILE A 1 82 ? 17.321 -4.432 -19.884 1.00 85.75 82 ILE A O 1
ATOM 653 N N . ALA A 1 83 ? 18.303 -6.109 -21.019 1.00 83.75 83 ALA A N 1
ATOM 654 C CA . ALA A 1 83 ? 18.648 -5.336 -22.210 1.00 83.75 83 ALA A CA 1
ATOM 655 C C . ALA A 1 83 ? 17.433 -5.060 -23.120 1.00 83.75 83 ALA A C 1
ATOM 657 O O . ALA A 1 83 ? 17.517 -4.258 -24.049 1.00 83.75 83 ALA A O 1
ATOM 658 N N . GLY A 1 84 ? 16.285 -5.684 -22.840 1.00 83.44 84 GLY A N 1
ATOM 659 C CA . GLY A 1 84 ? 15.066 -5.565 -23.627 1.00 83.44 84 GLY A CA 1
ATOM 660 C C . GLY A 1 84 ? 14.891 -6.681 -24.672 1.00 83.44 84 GLY A C 1
ATOM 661 O O . GLY A 1 84 ? 15.574 -7.699 -24.629 1.00 83.44 84 GLY A O 1
ATOM 662 N N . PRO A 1 85 ? 13.931 -6.542 -25.601 1.00 87.25 85 PRO A N 1
ATOM 663 C CA . PRO A 1 85 ? 13.068 -5.381 -25.779 1.00 87.25 85 PRO A CA 1
ATOM 664 C C . PRO A 1 85 ? 12.082 -5.215 -24.618 1.00 87.25 85 PRO A C 1
ATOM 666 O O . PRO A 1 85 ? 11.481 -6.178 -24.138 1.00 87.25 85 PRO A O 1
ATOM 669 N N . TRP A 1 86 ? 11.909 -3.967 -24.190 1.00 90.25 86 TRP A N 1
ATOM 670 C CA . TRP A 1 86 ? 10.911 -3.578 -23.200 1.00 90.25 86 TRP A CA 1
ATOM 671 C C . TRP A 1 86 ? 9.586 -3.265 -23.891 1.00 90.25 86 TRP A C 1
ATOM 673 O O . TRP A 1 86 ? 9.572 -2.666 -24.960 1.00 90.25 86 TRP A O 1
ATOM 683 N N . GLN A 1 87 ? 8.472 -3.664 -23.285 1.00 90.62 87 GLN A N 1
ATOM 684 C CA . GLN A 1 87 ? 7.116 -3.475 -23.796 1.00 90.62 87 GLN A CA 1
ATOM 685 C C . GLN A 1 87 ? 6.256 -2.807 -22.731 1.00 90.62 87 GLN A C 1
ATOM 687 O O 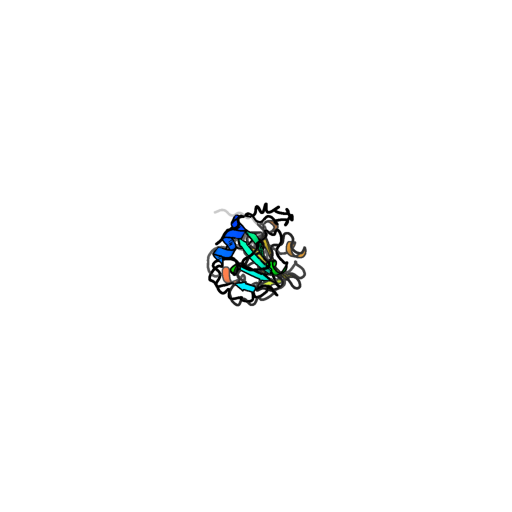. GLN A 1 87 ? 6.258 -3.240 -21.581 1.00 90.62 87 GLN A O 1
ATOM 692 N N . ARG A 1 88 ? 5.486 -1.779 -23.098 1.00 92.81 88 ARG A N 1
ATOM 693 C CA . ARG A 1 88 ? 4.549 -1.146 -22.164 1.00 92.81 88 ARG A CA 1
ATOM 694 C C . ARG A 1 88 ? 3.435 -2.125 -21.798 1.00 92.81 88 ARG A C 1
ATOM 696 O O . ARG A 1 88 ? 2.800 -2.701 -22.680 1.00 92.81 88 ARG A O 1
ATOM 703 N N . VAL A 1 89 ? 3.139 -2.256 -20.509 1.00 92.56 89 VAL A N 1
ATOM 704 C CA . VAL A 1 89 ? 2.061 -3.110 -19.998 1.00 92.56 89 VAL A CA 1
ATOM 705 C C . VAL A 1 89 ? 1.050 -2.295 -19.203 1.00 92.56 89 VAL A C 1
ATOM 707 O O . VAL A 1 89 ? 1.397 -1.389 -18.451 1.00 92.56 89 VAL A O 1
ATOM 710 N N . LYS A 1 90 ? -0.237 -2.618 -19.373 1.00 88.62 90 LYS A N 1
ATOM 711 C CA . LYS A 1 90 ? -1.323 -1.992 -18.599 1.00 88.62 90 LYS A CA 1
ATOM 712 C C . LYS A 1 90 ? -1.496 -2.627 -17.220 1.00 88.62 90 LYS A C 1
ATOM 714 O O . LYS A 1 90 ? -1.927 -1.960 -16.290 1.00 88.62 90 LYS A O 1
ATOM 719 N N . ASN A 1 91 ? -1.190 -3.919 -17.104 1.00 87.56 91 ASN A N 1
ATOM 720 C CA . ASN A 1 91 ? -1.372 -4.697 -15.887 1.00 87.56 91 ASN A CA 1
ATOM 721 C C . ASN A 1 91 ? -0.063 -5.395 -15.519 1.00 87.56 91 ASN A C 1
ATOM 723 O O . ASN A 1 91 ? 0.570 -6.018 -16.369 1.00 87.56 91 ASN A O 1
ATOM 727 N N . VAL A 1 92 ? 0.295 -5.321 -14.242 1.00 92.44 92 VAL A N 1
ATOM 728 C CA . VAL A 1 92 ? 1.389 -6.087 -13.635 1.00 92.44 92 VAL A CA 1
ATOM 729 C C . VAL A 1 92 ? 0.849 -7.341 -12.938 1.00 92.44 92 VAL A C 1
ATOM 731 O O . VAL A 1 92 ? -0.348 -7.391 -12.621 1.00 92.44 92 VAL A O 1
ATOM 734 N N . PRO A 1 93 ? 1.695 -8.355 -12.670 1.00 92.81 93 PRO A N 1
ATOM 735 C CA . PRO A 1 93 ? 1.285 -9.545 -11.932 1.00 92.81 93 PRO A CA 1
ATOM 736 C C . PRO A 1 93 ? 0.638 -9.206 -10.588 1.00 92.81 93 PRO A C 1
ATOM 738 O O . PRO A 1 93 ? 0.990 -8.231 -9.926 1.00 92.81 93 PRO A O 1
ATOM 741 N N . ARG A 1 94 ? -0.298 -10.045 -10.135 1.00 83.19 94 ARG A N 1
ATOM 742 C CA . ARG A 1 94 ? -1.047 -9.798 -8.893 1.00 83.19 94 ARG A CA 1
ATOM 743 C C . ARG A 1 94 ? -0.137 -9.656 -7.666 1.00 83.19 94 ARG A C 1
ATOM 745 O O . ARG A 1 94 ? -0.474 -8.869 -6.784 1.00 83.19 94 ARG A O 1
ATOM 752 N N . SER A 1 95 ? 0.994 -10.366 -7.622 1.00 85.62 95 SER A N 1
ATOM 753 C CA . SER A 1 95 ? 1.986 -10.243 -6.544 1.00 85.62 95 SER A CA 1
ATOM 754 C C . SER A 1 95 ? 2.570 -8.835 -6.428 1.00 85.62 95 SER A C 1
ATOM 756 O O . SER A 1 95 ? 2.897 -8.423 -5.321 1.00 85.62 95 SER A O 1
ATOM 758 N N . PHE A 1 96 ? 2.620 -8.054 -7.516 1.00 89.12 96 PHE A N 1
ATOM 759 C CA . PHE A 1 96 ? 3.104 -6.673 -7.456 1.00 89.12 96 PHE A CA 1
ATOM 760 C C . PHE A 1 96 ? 2.225 -5.832 -6.550 1.00 89.12 96 PHE A C 1
ATOM 762 O O . PHE A 1 96 ? 2.759 -5.071 -5.763 1.00 89.12 96 PHE A O 1
ATOM 769 N N . ARG A 1 97 ? 0.905 -6.077 -6.525 1.00 80.88 97 ARG A N 1
ATOM 770 C CA . ARG A 1 97 ? -0.037 -5.403 -5.609 1.00 80.88 97 ARG A CA 1
ATOM 771 C C . ARG A 1 97 ? 0.239 -5.649 -4.123 1.00 80.88 97 ARG A C 1
ATOM 773 O O . ARG A 1 97 ? -0.548 -5.211 -3.282 1.00 80.88 97 ARG A O 1
ATOM 780 N N . GLN A 1 98 ? 1.278 -6.424 -3.818 1.00 77.88 98 GLN A N 1
ATOM 781 C CA . GLN A 1 98 ? 1.736 -6.728 -2.478 1.00 77.88 98 GLN A CA 1
ATOM 782 C C . GLN A 1 98 ? 3.041 -6.037 -2.082 1.00 77.88 98 GLN A C 1
ATOM 784 O O . GLN A 1 98 ? 3.419 -6.083 -0.916 1.00 77.88 98 GLN A O 1
ATOM 789 N N . ILE A 1 99 ? 3.685 -5.351 -3.025 1.00 83.06 99 ILE A N 1
ATOM 790 C CA . ILE A 1 99 ? 4.893 -4.572 -2.786 1.00 83.06 99 ILE A CA 1
ATOM 791 C C . ILE A 1 99 ? 4.520 -3.315 -1.987 1.00 83.06 99 ILE A C 1
ATOM 793 O O . ILE A 1 99 ? 3.561 -2.612 -2.314 1.00 83.06 99 ILE A O 1
ATOM 797 N N . GLN A 1 100 ? 5.271 -3.050 -0.922 1.00 74.75 100 GLN A N 1
ATOM 798 C CA . GLN A 1 100 ? 5.106 -1.875 -0.067 1.00 74.75 100 GLN A CA 1
ATOM 799 C C . GLN A 1 100 ? 5.630 -0.600 -0.759 1.00 74.75 100 GLN A C 1
ATOM 801 O O . GLN A 1 100 ? 6.504 -0.666 -1.622 1.00 74.75 100 GLN A O 1
ATOM 806 N N . SER A 1 101 ? 5.130 0.574 -0.357 1.00 78.75 101 SER A N 1
ATOM 807 C CA . SER A 1 101 ? 5.490 1.867 -0.966 1.00 78.75 101 SER A CA 1
ATOM 808 C C . SER A 1 101 ? 6.988 2.193 -0.925 1.00 78.75 101 SER A C 1
ATOM 810 O O . SER A 1 101 ? 7.480 2.866 -1.817 1.00 78.75 101 SER A O 1
ATOM 812 N N . ASN A 1 102 ? 7.721 1.725 0.087 1.00 80.44 102 ASN A N 1
ATOM 813 C CA . ASN A 1 102 ? 9.162 1.963 0.263 1.00 80.44 102 ASN A CA 1
ATOM 814 C C . ASN A 1 102 ? 10.053 1.279 -0.792 1.00 80.44 102 ASN A C 1
ATOM 816 O O . ASN A 1 102 ? 11.236 1.598 -0.864 1.00 80.44 102 ASN A O 1
ATOM 820 N N . TYR A 1 103 ? 9.509 0.365 -1.599 1.00 86.94 103 TYR A N 1
ATOM 821 C CA . TYR A 1 103 ? 10.207 -0.241 -2.742 1.00 86.94 103 TYR A CA 1
ATOM 822 C C . TYR A 1 103 ? 9.981 0.519 -4.055 1.00 86.94 103 TYR A C 1
ATOM 824 O O . TYR A 1 103 ? 10.400 0.050 -5.111 1.00 86.94 103 TYR A O 1
ATOM 832 N N . PHE A 1 104 ? 9.299 1.663 -3.996 1.00 86.44 104 PHE A N 1
ATOM 833 C CA . PHE A 1 104 ? 9.035 2.521 -5.139 1.00 86.44 104 PHE A CA 1
ATOM 834 C C . PHE A 1 104 ? 9.601 3.912 -4.886 1.00 86.44 104 PHE A C 1
ATOM 836 O O . PHE A 1 104 ? 9.371 4.504 -3.831 1.00 86.44 104 PHE A O 1
ATOM 843 N N . ARG A 1 105 ? 10.273 4.478 -5.887 1.00 84.06 105 ARG A N 1
ATOM 844 C CA . ARG A 1 105 ? 10.600 5.909 -5.921 1.00 84.06 105 ARG A CA 1
ATOM 845 C C . ARG A 1 105 ? 9.335 6.740 -6.073 1.00 84.06 105 ARG A C 1
ATOM 847 O O . ARG A 1 105 ? 9.218 7.794 -5.456 1.00 84.06 105 ARG A O 1
ATOM 854 N N . GLN A 1 106 ? 8.396 6.253 -6.885 1.00 83.19 106 GLN A N 1
ATOM 855 C CA . GLN A 1 106 ? 7.068 6.837 -7.070 1.00 83.19 106 GLN A CA 1
ATOM 856 C C . GLN A 1 106 ? 6.004 5.745 -6.904 1.00 83.19 106 GLN A C 1
ATOM 858 O O . GLN A 1 106 ? 5.664 5.052 -7.869 1.00 83.19 106 GLN A O 1
ATOM 863 N N . PRO A 1 107 ? 5.480 5.554 -5.678 1.00 81.38 107 PRO A N 1
ATOM 864 C CA . PRO A 1 107 ? 4.521 4.498 -5.400 1.00 81.38 107 PRO A CA 1
ATOM 865 C C . PRO A 1 107 ? 3.298 4.612 -6.316 1.00 81.38 107 PRO A C 1
ATOM 867 O O . PRO A 1 107 ? 2.649 5.662 -6.338 1.00 81.38 107 PRO A O 1
ATOM 870 N N . PRO A 1 108 ? 2.933 3.551 -7.055 1.00 79.25 108 PRO A N 1
ATOM 871 C CA . PRO A 1 108 ? 1.672 3.553 -7.780 1.00 79.25 108 PRO A CA 1
ATOM 872 C C . PRO A 1 108 ? 0.513 3.699 -6.788 1.00 79.25 108 PRO A C 1
ATOM 874 O O . PRO A 1 108 ? 0.630 3.303 -5.630 1.00 79.25 108 PRO A O 1
ATOM 877 N N . GLU A 1 109 ? -0.634 4.219 -7.233 1.00 72.75 109 GLU A N 1
ATOM 878 C CA . GLU A 1 109 ? -1.772 4.530 -6.345 1.00 72.75 109 GLU A CA 1
ATOM 879 C C . GLU A 1 109 ? -2.180 3.342 -5.452 1.00 72.75 109 GLU A C 1
ATOM 881 O O . GLU A 1 109 ? -2.541 3.509 -4.288 1.00 72.75 109 GLU A O 1
ATOM 886 N N . TRP A 1 110 ? -2.065 2.117 -5.973 1.00 70.06 110 TRP A N 1
ATOM 887 C CA . TRP A 1 110 ? -2.364 0.903 -5.216 1.00 70.06 110 TRP A CA 1
ATOM 888 C C . TRP A 1 110 ? -1.327 0.567 -4.129 1.00 70.06 110 TRP A C 1
ATOM 890 O O . TRP A 1 110 ? -1.685 -0.122 -3.177 1.00 70.06 110 TRP A O 1
ATOM 900 N N . ALA A 1 111 ? -0.075 1.013 -4.264 1.00 70.19 111 ALA A N 1
ATOM 901 C CA . ALA A 1 111 ? 1.010 0.824 -3.294 1.00 70.19 111 ALA A CA 1
ATOM 902 C C . ALA A 1 111 ? 1.122 1.993 -2.313 1.00 70.19 111 ALA A C 1
ATOM 904 O O . ALA A 1 111 ? 1.699 1.841 -1.241 1.00 70.19 111 ALA A O 1
ATOM 905 N N . ALA A 1 112 ? 0.593 3.161 -2.685 1.00 60.12 112 ALA A N 1
ATOM 906 C CA . ALA A 1 112 ? 0.860 4.448 -2.053 1.00 60.12 112 ALA A CA 1
ATOM 907 C C . ALA A 1 112 ? 0.349 4.600 -0.610 1.00 60.12 112 ALA A C 1
ATOM 909 O O . ALA A 1 112 ? 0.555 5.653 -0.010 1.00 60.12 112 ALA A O 1
ATOM 910 N N . PHE A 1 113 ? -0.290 3.585 -0.019 1.00 68.00 113 PHE A N 1
ATOM 911 C CA . PHE A 1 113 ? -0.763 3.674 1.355 1.00 68.00 113 PHE A CA 1
ATOM 912 C C . PHE A 1 113 ? -0.048 2.705 2.299 1.00 68.00 113 PHE A C 1
ATOM 914 O O . PHE A 1 113 ? -0.369 1.519 2.356 1.00 68.00 113 PHE A O 1
ATOM 921 N N . MET A 1 114 ? 0.876 3.237 3.101 1.00 65.88 114 MET A N 1
ATOM 922 C CA . MET A 1 114 ? 1.428 2.551 4.266 1.00 65.88 114 MET A CA 1
ATOM 923 C C . MET A 1 114 ? 0.933 3.260 5.533 1.00 65.88 114 MET A C 1
ATOM 925 O O . MET A 1 114 ? 1.295 4.420 5.761 1.00 65.88 114 MET A O 1
ATOM 929 N N . PRO A 1 115 ? 0.091 2.614 6.359 1.00 73.31 115 PRO A N 1
ATOM 930 C CA . PRO A 1 115 ? -0.364 3.235 7.588 1.00 73.31 115 PRO A CA 1
ATOM 931 C C . PRO A 1 115 ? 0.817 3.512 8.515 1.00 73.31 115 PRO A C 1
ATOM 933 O O . PRO A 1 115 ? 1.653 2.642 8.754 1.00 73.31 115 PRO A O 1
ATOM 936 N N . GLN A 1 116 ? 0.862 4.736 9.042 1.00 72.31 116 GLN A N 1
ATOM 937 C CA . GLN A 1 116 ? 1.886 5.219 9.972 1.00 72.31 116 GLN A CA 1
ATOM 938 C C . GLN A 1 116 ? 1.665 4.609 11.366 1.00 72.31 116 GLN A C 1
ATOM 940 O O . GLN A 1 116 ? 1.222 5.273 12.304 1.00 72.31 116 GLN A O 1
ATOM 945 N N . LEU A 1 117 ? 1.874 3.300 11.485 1.00 79.94 117 LEU A N 1
ATOM 946 C CA . LEU A 1 117 ? 1.756 2.577 12.747 1.00 79.94 117 LEU A CA 1
ATOM 947 C C . LEU A 1 117 ? 3.082 2.648 13.514 1.00 79.94 117 LEU A C 1
ATOM 949 O O . LEU A 1 117 ? 4.139 2.595 12.886 1.00 79.94 117 LEU A O 1
ATOM 953 N N . PRO A 1 118 ? 3.055 2.735 14.857 1.00 74.25 118 PRO A N 1
ATOM 954 C CA . PRO A 1 118 ? 4.273 2.687 15.655 1.00 74.25 118 PRO A CA 1
ATOM 955 C C . PRO A 1 118 ? 5.113 1.436 15.336 1.00 74.25 118 PRO A C 1
ATOM 957 O O . PRO A 1 118 ? 4.541 0.342 15.231 1.00 74.25 118 PRO A O 1
ATOM 960 N N . PRO A 1 119 ? 6.448 1.557 15.220 1.00 69.25 119 PRO A N 1
ATOM 961 C CA . PRO A 1 119 ? 7.331 0.400 15.112 1.00 69.25 119 PRO A CA 1
ATOM 962 C C . PRO A 1 119 ? 7.091 -0.580 16.267 1.00 69.25 119 PRO A C 1
ATOM 964 O O . PRO A 1 119 ? 6.956 -0.169 17.417 1.00 69.25 119 PRO A O 1
ATOM 967 N N . GLY A 1 120 ? 7.000 -1.878 15.964 1.00 77.69 120 GLY A N 1
ATOM 968 C CA . GLY A 1 120 ? 6.774 -2.916 16.978 1.00 77.69 120 GLY A CA 1
ATOM 969 C C . GLY A 1 120 ? 5.374 -2.927 17.609 1.00 77.69 120 GLY A C 1
ATOM 970 O O . GLY A 1 120 ? 5.163 -3.636 18.594 1.00 77.69 120 GLY A O 1
ATOM 971 N N . LEU A 1 121 ? 4.401 -2.176 17.068 1.00 84.94 121 LEU A N 1
ATOM 972 C CA . LEU A 1 121 ? 3.022 -2.210 17.555 1.00 84.94 121 LEU A CA 1
ATOM 973 C C . LEU A 1 121 ? 2.492 -3.651 17.569 1.00 84.94 121 LEU A C 1
ATOM 975 O O . LEU A 1 121 ? 2.340 -4.281 16.524 1.00 84.94 121 LEU A O 1
ATOM 979 N N . THR A 1 122 ? 2.109 -4.118 18.755 1.00 89.44 122 THR A N 1
ATOM 980 C CA . THR A 1 122 ? 1.291 -5.320 18.939 1.00 89.44 122 THR A CA 1
ATOM 981 C C . THR A 1 122 ? -0.131 -4.870 19.274 1.00 89.44 122 THR A C 1
ATOM 983 O O . THR A 1 122 ? -0.370 -4.444 20.407 1.00 89.44 122 THR A O 1
ATOM 986 N N . PRO A 1 123 ? -1.079 -4.869 18.316 1.00 92.25 123 PRO A N 1
ATOM 987 C CA . PRO A 1 123 ? -2.427 -4.374 18.569 1.00 92.25 123 PRO A CA 1
ATOM 988 C C . PRO A 1 123 ? -3.128 -5.184 19.664 1.00 92.25 123 PRO A C 1
ATOM 990 O O . PRO A 1 123 ? -3.223 -6.408 19.579 1.00 92.25 123 PRO A O 1
ATOM 993 N N . GLN A 1 124 ? -3.651 -4.495 20.672 1.00 93.44 124 GLN A N 1
ATOM 994 C CA . GLN A 1 124 ? -4.555 -5.084 21.655 1.00 93.44 124 GLN A CA 1
ATOM 995 C C . GLN A 1 124 ? -5.957 -5.023 21.065 1.00 93.44 124 GLN A C 1
ATOM 997 O O . GLN A 1 124 ? -6.437 -3.935 20.801 1.00 93.44 124 GLN A O 1
ATOM 1002 N N . TRP A 1 125 ? -6.609 -6.149 20.792 1.00 94.69 125 TRP A N 1
ATOM 1003 C CA . TRP A 1 125 ? -7.922 -6.131 20.143 1.00 94.69 125 TRP A CA 1
ATOM 1004 C C . TRP A 1 125 ? -9.042 -6.073 21.175 1.00 94.69 125 TRP A C 1
ATOM 1006 O O . TRP A 1 125 ? -9.251 -7.033 21.910 1.00 94.69 125 TRP A O 1
ATOM 1016 N N . THR A 1 126 ? -9.804 -4.984 21.170 1.00 94.12 126 THR A N 1
ATOM 1017 C CA . THR A 1 126 ? -10.974 -4.811 22.037 1.00 94.12 126 THR A CA 1
ATOM 1018 C C . THR A 1 126 ? -12.243 -4.822 21.184 1.00 94.12 126 THR A C 1
ATOM 1020 O O . THR A 1 126 ? -12.279 -4.123 20.168 1.00 94.12 126 THR A O 1
ATOM 1023 N N . PRO A 1 127 ? -13.281 -5.602 21.532 1.00 93.94 127 PRO A N 1
ATOM 1024 C CA . PRO A 1 127 ? -14.536 -5.605 20.785 1.00 93.94 127 PRO A CA 1
ATOM 1025 C C . PRO A 1 127 ? -15.220 -4.235 20.850 1.00 93.94 127 PRO A C 1
ATOM 1027 O O . PRO A 1 127 ? -15.113 -3.525 21.848 1.00 93.94 127 PRO A O 1
ATOM 1030 N N . ILE A 1 128 ? -15.941 -3.873 19.789 1.00 90.19 128 ILE A N 1
ATOM 1031 C CA . ILE A 1 128 ? -16.753 -2.652 19.746 1.00 90.19 128 ILE A CA 1
ATOM 1032 C C . ILE A 1 128 ? -18.220 -3.018 20.030 1.00 90.19 128 ILE A C 1
ATOM 1034 O O . ILE A 1 128 ? -18.843 -3.708 19.213 1.00 90.19 128 ILE A O 1
ATOM 1038 N N . PRO A 1 129 ? -18.805 -2.553 21.148 1.00 86.88 129 PRO A N 1
ATOM 1039 C CA . PRO A 1 129 ? -20.237 -2.660 21.405 1.00 86.88 129 PRO A CA 1
ATOM 1040 C C . PRO A 1 129 ? -21.067 -2.142 20.225 1.00 86.88 129 PRO A C 1
ATOM 1042 O O . PRO A 1 129 ? -20.765 -1.105 19.642 1.00 86.88 129 PRO A O 1
ATOM 1045 N N . GLY A 1 130 ? -22.103 -2.887 19.838 1.00 85.38 130 GLY A N 1
ATOM 1046 C CA . GLY A 1 130 ? -22.983 -2.505 18.728 1.00 85.38 130 GLY A CA 1
ATOM 1047 C C . GLY A 1 130 ? -22.431 -2.771 17.320 1.00 85.38 130 GLY A C 1
ATOM 1048 O O . GLY A 1 130 ? -23.204 -2.699 16.364 1.00 85.38 130 GLY A O 1
ATOM 1049 N N . ALA A 1 131 ? -21.161 -3.166 17.160 1.00 91.56 131 ALA A N 1
ATOM 1050 C CA . ALA A 1 131 ? -20.564 -3.544 15.874 1.00 91.56 131 ALA A CA 1
ATOM 1051 C C . ALA A 1 131 ? -20.091 -5.017 15.881 1.00 91.56 131 ALA A C 1
ATOM 1053 O O . ALA A 1 131 ? -18.906 -5.295 16.082 1.00 91.56 131 ALA A O 1
ATOM 1054 N N . PRO A 1 132 ? -20.993 -5.992 15.633 1.00 91.38 132 PRO A N 1
ATOM 1055 C CA . PRO A 1 132 ? -20.682 -7.415 15.755 1.00 91.38 132 PRO A CA 1
ATOM 1056 C C . PRO A 1 132 ? -19.469 -7.843 14.924 1.00 91.38 132 PRO A C 1
ATOM 1058 O O . PRO A 1 132 ? -19.396 -7.575 13.717 1.00 91.38 132 PRO A O 1
ATOM 1061 N N . GLY A 1 133 ? -18.532 -8.526 15.586 1.00 94.44 133 GLY A N 1
ATOM 1062 C CA . GLY A 1 133 ? -17.298 -9.053 14.998 1.00 94.44 133 GLY A CA 1
ATOM 1063 C C . GLY A 1 133 ? -16.196 -8.016 14.759 1.00 94.44 133 GLY A C 1
ATOM 1064 O O . GLY A 1 133 ? -15.102 -8.394 14.334 1.00 94.44 133 GLY A O 1
ATOM 1065 N N . VAL A 1 134 ? -16.451 -6.730 15.018 1.00 96.56 134 VAL A N 1
ATOM 1066 C CA . VAL A 1 134 ? -15.458 -5.665 14.854 1.00 96.56 134 VAL A CA 1
ATOM 1067 C C . VAL A 1 134 ? -14.721 -5.439 16.167 1.00 96.56 134 VAL A C 1
ATOM 1069 O O . VAL A 1 134 ? -15.330 -5.274 17.223 1.00 96.56 134 VAL A O 1
ATOM 1072 N N . HIS A 1 135 ? -13.398 -5.400 16.078 1.00 96.06 135 HIS A N 1
ATOM 1073 C CA . HIS A 1 135 ? -12.515 -5.038 17.178 1.00 96.06 135 HIS A CA 1
ATOM 1074 C C . HIS A 1 135 ? -11.706 -3.803 16.784 1.00 96.06 135 HIS A C 1
ATOM 1076 O O . HIS A 1 135 ? -11.395 -3.632 15.605 1.00 96.06 135 HIS A O 1
ATOM 1082 N N . TYR A 1 136 ? -11.342 -2.961 17.747 1.00 94.81 136 TYR A N 1
ATOM 1083 C CA . TYR A 1 136 ? -10.430 -1.831 17.552 1.00 94.81 136 TYR A CA 1
ATOM 1084 C C . TYR A 1 136 ? -9.154 -2.021 18.373 1.00 94.81 136 TYR A C 1
ATOM 1086 O O . TYR A 1 136 ? -9.145 -2.784 19.340 1.00 94.81 136 TYR A O 1
ATOM 1094 N N . ALA A 1 137 ? -8.081 -1.340 17.967 1.00 93.56 137 ALA A N 1
ATOM 1095 C CA . ALA A 1 137 ? -6.805 -1.338 18.672 1.00 93.56 137 ALA A CA 1
ATOM 1096 C C . ALA A 1 137 ? -6.623 -0.043 19.488 1.00 93.56 137 ALA A C 1
ATOM 1098 O O . ALA A 1 137 ? -6.103 0.943 18.955 1.00 93.56 137 ALA A O 1
ATOM 1099 N N . PRO A 1 138 ? -7.037 0.007 20.768 1.00 90.19 138 PRO A N 1
ATOM 1100 C CA . PRO A 1 138 ? -6.887 1.187 21.616 1.00 90.19 138 PRO A CA 1
ATOM 1101 C C . PRO A 1 138 ? -5.450 1.675 21.792 1.00 90.19 138 PRO A C 1
ATOM 1103 O O . PRO A 1 138 ? -5.225 2.873 21.934 1.00 90.19 138 PRO A O 1
ATOM 1106 N N . ASN A 1 139 ? -4.481 0.762 21.775 1.00 88.44 139 ASN A N 1
ATOM 1107 C CA . ASN A 1 139 ? -3.063 1.072 21.934 1.00 88.44 139 ASN A CA 1
ATOM 1108 C C . ASN A 1 139 ? -2.387 1.550 20.636 1.00 88.44 139 ASN A C 1
ATOM 1110 O O . ASN A 1 139 ? -1.252 2.018 20.673 1.00 88.44 139 ASN A O 1
ATOM 1114 N N . ALA A 1 140 ? -3.060 1.449 19.488 1.00 88.00 140 ALA A N 1
ATOM 1115 C CA . ALA A 1 140 ? -2.566 2.029 18.249 1.00 88.00 140 ALA A CA 1
ATOM 1116 C C . ALA A 1 140 ? -2.838 3.536 18.251 1.00 88.00 140 ALA A C 1
ATOM 1118 O O . ALA A 1 140 ? -3.962 3.951 18.524 1.00 88.00 140 ALA A O 1
ATOM 1119 N N . ASN A 1 141 ? -1.879 4.372 17.842 1.00 83.56 141 ASN A N 1
ATOM 1120 C CA . ASN A 1 141 ? -2.132 5.805 17.619 1.00 83.56 141 ASN A CA 1
ATOM 1121 C C . ASN A 1 141 ? -2.830 6.090 16.265 1.00 83.56 141 ASN A C 1
ATOM 1123 O O . ASN A 1 141 ? -2.693 7.165 15.695 1.00 83.56 141 ASN A O 1
ATOM 1127 N N . ALA A 1 142 ? -3.583 5.126 15.733 1.00 86.50 142 ALA A N 1
ATOM 1128 C CA . ALA A 1 142 ? -4.302 5.254 14.469 1.00 86.50 142 ALA A CA 1
ATOM 1129 C C . ALA A 1 142 ? -5.650 4.520 14.495 1.00 86.50 142 ALA A C 1
ATOM 1131 O O . ALA A 1 142 ? -5.905 3.746 15.421 1.00 86.50 142 ALA A O 1
ATOM 1132 N N . ASP A 1 143 ? -6.510 4.770 13.510 1.00 91.25 143 ASP A N 1
ATOM 1133 C CA . ASP A 1 143 ? -7.829 4.138 13.402 1.00 91.25 143 ASP A CA 1
ATOM 1134 C C . ASP A 1 143 ? -7.703 2.735 12.813 1.00 91.25 143 ASP A C 1
ATOM 1136 O O . ASP A 1 143 ? -7.941 2.495 11.631 1.00 91.25 143 ASP A O 1
ATOM 1140 N N . LEU A 1 144 ? -7.261 1.815 13.672 1.00 93.44 144 LEU A N 1
ATOM 1141 C CA . LEU A 1 144 ? -6.958 0.429 13.352 1.00 93.44 144 LEU A CA 1
ATOM 1142 C C . LEU A 1 144 ? -8.028 -0.506 13.923 1.00 93.44 144 LEU A C 1
ATOM 1144 O O . LEU A 1 144 ? -8.301 -0.521 15.126 1.00 93.44 144 LEU A O 1
ATOM 1148 N N . PHE A 1 145 ? -8.584 -1.334 13.047 1.00 95.56 145 PHE A N 1
ATOM 1149 C CA . PHE A 1 145 ? -9.669 -2.259 13.329 1.00 95.56 145 PHE A CA 1
ATOM 1150 C C . PHE A 1 145 ? -9.346 -3.662 12.820 1.00 95.56 145 PHE A C 1
ATOM 1152 O O . PHE A 1 145 ? -8.544 -3.850 11.904 1.00 95.56 145 PHE A O 1
ATOM 1159 N N . ARG A 1 146 ? -10.027 -4.662 13.373 1.00 97.00 146 ARG A N 1
ATOM 1160 C CA . ARG A 1 146 ? -9.984 -6.050 12.915 1.00 97.00 146 ARG A CA 1
ATOM 1161 C C . ARG A 1 146 ? -11.397 -6.581 12.736 1.00 97.00 146 ARG A C 1
ATOM 1163 O O . ARG A 1 146 ? -12.257 -6.384 13.591 1.00 97.00 146 ARG A O 1
ATOM 1170 N N . TYR A 1 147 ? -11.614 -7.286 11.632 1.00 97.38 147 TYR A N 1
ATOM 1171 C CA . TYR A 1 147 ? -12.857 -8.000 11.356 1.00 97.38 147 TYR A CA 1
ATOM 1172 C C . TYR A 1 147 ? -12.545 -9.298 10.609 1.00 97.38 147 TYR A C 1
ATOM 1174 O O . TYR A 1 147 ? -12.000 -9.285 9.500 1.00 97.38 147 TYR A O 1
ATOM 1182 N N . GLY A 1 148 ? -12.842 -10.431 11.250 1.00 95.19 148 GLY A N 1
ATOM 1183 C CA . GLY A 1 148 ? -12.398 -11.748 10.796 1.00 95.19 148 GLY A CA 1
ATOM 1184 C C . GLY A 1 148 ? -10.867 -11.844 10.704 1.00 95.19 148 GLY A C 1
ATOM 1185 O O . GLY A 1 148 ? -10.144 -11.520 11.647 1.00 95.19 148 GLY A O 1
ATOM 1186 N N . GLN A 1 149 ? -10.372 -12.274 9.540 1.00 94.25 149 GLN A N 1
ATOM 1187 C CA . GLN A 1 149 ? -8.942 -12.461 9.238 1.00 94.25 149 GLN A CA 1
ATOM 1188 C C . GLN A 1 149 ? -8.297 -11.237 8.561 1.00 94.25 149 GLN A C 1
ATOM 1190 O O . GLN A 1 149 ? -7.290 -11.362 7.866 1.00 94.25 149 GL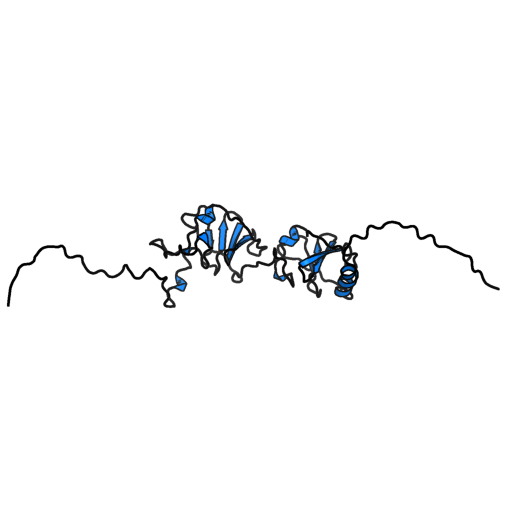N A O 1
ATOM 1195 N N . ARG A 1 150 ? -8.920 -10.059 8.666 1.00 95.00 150 ARG A N 1
ATOM 1196 C CA . ARG A 1 150 ? -8.451 -8.835 8.011 1.00 95.00 150 ARG A CA 1
ATOM 1197 C C . ARG A 1 150 ? -8.311 -7.703 9.015 1.00 95.00 150 ARG A C 1
ATOM 1199 O O . ARG A 1 150 ? -9.145 -7.541 9.910 1.00 95.00 150 ARG A O 1
ATOM 1206 N N . TYR A 1 151 ? -7.275 -6.911 8.802 1.00 94.56 151 TYR A N 1
ATOM 1207 C CA . TYR A 1 151 ? -7.050 -5.638 9.458 1.00 94.56 151 TYR A CA 1
ATOM 1208 C C . TYR A 1 151 ? -7.554 -4.530 8.549 1.00 94.56 151 TYR A C 1
ATOM 1210 O O . TYR A 1 151 ? -7.399 -4.608 7.330 1.00 94.56 151 TYR A O 1
ATOM 1218 N N . TYR A 1 152 ? -8.167 -3.522 9.149 1.00 94.06 152 TYR A N 1
ATOM 1219 C CA . TYR A 1 152 ? -8.712 -2.362 8.470 1.00 94.06 152 TYR A CA 1
ATOM 1220 C C . TYR A 1 152 ? -8.142 -1.121 9.118 1.00 94.06 152 TYR A C 1
ATOM 1222 O O . TYR A 1 152 ? -8.035 -1.037 10.337 1.00 94.06 152 TYR A O 1
ATOM 1230 N N . TYR A 1 153 ? -7.786 -0.162 8.292 1.00 91.62 153 TYR A N 1
ATOM 1231 C CA . TYR A 1 153 ? -7.204 1.084 8.718 1.00 91.62 153 TYR A CA 1
ATOM 1232 C C . TYR A 1 153 ? -7.966 2.210 8.038 1.00 91.62 153 TYR A C 1
ATOM 1234 O O . TYR A 1 153 ? -8.188 2.171 6.824 1.00 91.62 153 TYR A O 1
ATOM 1242 N N . GLN A 1 154 ? -8.391 3.189 8.825 1.00 89.94 154 GLN A N 1
ATOM 1243 C CA . GLN A 1 154 ? -9.015 4.400 8.322 1.00 89.94 154 GLN A CA 1
ATOM 1244 C C . GLN A 1 154 ? -8.026 5.558 8.433 1.00 89.94 154 GLN A C 1
ATOM 1246 O O . GLN A 1 154 ? -7.327 5.697 9.436 1.00 89.94 154 GLN A O 1
ATOM 1251 N N . HIS A 1 155 ? -7.974 6.376 7.385 1.00 84.12 155 HIS A N 1
ATOM 1252 C CA . HIS A 1 155 ? -7.286 7.663 7.408 1.00 84.12 155 HIS A CA 1
ATOM 1253 C C . HIS A 1 155 ? -7.865 8.584 6.352 1.00 84.12 155 HIS A C 1
ATOM 1255 O O . HIS A 1 155 ? -8.143 8.152 5.230 1.00 84.12 155 HIS A O 1
ATOM 1261 N N . ASP A 1 156 ? -8.090 9.838 6.737 1.00 79.94 156 ASP A N 1
ATOM 1262 C CA . ASP A 1 156 ? -8.646 10.884 5.877 1.00 79.94 156 ASP A CA 1
ATOM 1263 C C . ASP A 1 156 ? -9.911 10.446 5.121 1.00 79.94 156 ASP A C 1
ATOM 1265 O O . ASP A 1 156 ? -10.098 10.691 3.928 1.00 79.94 156 ASP A O 1
ATOM 1269 N N . GLY A 1 157 ? -10.800 9.730 5.818 1.00 77.69 157 GLY A N 1
ATOM 1270 C CA . GLY A 1 157 ? -12.066 9.256 5.256 1.00 77.69 157 GLY A CA 1
ATOM 1271 C C . GLY A 1 157 ? -11.932 8.100 4.261 1.00 77.69 157 GLY A C 1
ATOM 1272 O O . GLY A 1 157 ? -12.946 7.637 3.739 1.00 77.69 157 GLY A O 1
ATOM 1273 N N . ARG A 1 158 ? -10.717 7.603 4.014 1.00 85.00 158 ARG A N 1
ATOM 1274 C CA . ARG A 1 158 ? -10.442 6.444 3.163 1.00 85.00 158 ARG A CA 1
ATOM 1275 C C . ARG A 1 158 ? -10.208 5.213 4.024 1.00 85.00 158 ARG A C 1
ATOM 1277 O O . ARG A 1 158 ? -9.679 5.300 5.130 1.00 85.00 158 ARG A O 1
ATOM 1284 N N . TRP A 1 159 ? -10.599 4.064 3.489 1.00 88.38 159 TRP A N 1
ATOM 1285 C CA . TRP A 1 159 ? -10.409 2.775 4.132 1.00 88.38 159 TRP A CA 1
ATOM 1286 C C . TRP A 1 159 ? -9.371 1.963 3.391 1.00 88.38 159 TRP A C 1
ATOM 1288 O O . TRP A 1 159 ? -9.357 1.916 2.161 1.00 88.38 159 TRP A O 1
ATOM 1298 N N . TYR A 1 160 ? -8.543 1.282 4.164 1.00 88.88 160 TYR A N 1
ATOM 1299 C CA . TYR A 1 160 ? -7.527 0.372 3.683 1.00 88.88 160 TYR A CA 1
ATOM 1300 C C . TYR A 1 160 ? -7.646 -0.938 4.442 1.00 88.88 160 TYR A C 1
ATOM 1302 O O . TYR A 1 160 ? -8.047 -0.950 5.604 1.00 88.88 160 TYR A O 1
ATOM 1310 N N . GLN A 1 161 ? -7.305 -2.047 3.801 1.00 90.88 161 GLN A N 1
ATOM 1311 C CA . GLN A 1 161 ? -7.316 -3.355 4.438 1.00 90.88 161 GLN A CA 1
ATOM 1312 C C . GLN A 1 161 ? -6.072 -4.164 4.101 1.00 90.88 161 GLN A C 1
ATOM 1314 O O . GLN A 1 161 ? -5.480 -4.006 3.035 1.00 90.88 161 GLN A O 1
ATOM 1319 N N . THR A 1 162 ? -5.755 -5.118 4.964 1.00 88.19 162 THR A N 1
ATOM 1320 C CA . THR A 1 162 ? -4.737 -6.138 4.716 1.00 88.19 162 THR A CA 1
ATOM 1321 C C . THR A 1 162 ? -5.071 -7.423 5.474 1.00 88.19 162 THR A C 1
ATOM 1323 O O . THR A 1 162 ? -5.881 -7.425 6.401 1.00 88.19 162 THR A O 1
ATOM 1326 N N . ARG A 1 163 ? -4.449 -8.538 5.088 1.00 87.94 163 ARG A N 1
ATOM 1327 C CA . ARG A 1 163 ? -4.397 -9.769 5.901 1.00 87.94 163 ARG A CA 1
ATOM 1328 C C . ARG A 1 163 ? -3.136 -9.847 6.768 1.00 87.94 163 ARG A C 1
ATOM 1330 O O . ARG A 1 163 ? -3.087 -10.642 7.695 1.00 87.94 163 ARG A O 1
ATOM 1337 N N . ASN A 1 164 ? -2.137 -9.018 6.479 1.00 83.12 164 ASN A N 1
ATOM 1338 C CA . ASN A 1 164 ? -0.862 -8.961 7.179 1.00 83.12 164 ASN A CA 1
ATOM 1339 C C . ASN A 1 164 ? -0.600 -7.514 7.612 1.00 83.12 164 ASN A C 1
ATOM 1341 O O . ASN A 1 164 ? -0.561 -6.630 6.763 1.00 83.12 164 ASN A O 1
ATOM 1345 N N . MET A 1 165 ? -0.417 -7.265 8.910 1.00 81.38 165 MET A N 1
ATOM 1346 C CA . MET A 1 165 ? -0.168 -5.923 9.460 1.00 81.38 165 MET A CA 1
ATOM 1347 C C . MET A 1 165 ? 1.045 -5.224 8.830 1.00 81.38 165 MET A C 1
ATOM 1349 O O . MET A 1 165 ? 1.033 -4.000 8.700 1.00 81.38 165 MET A O 1
ATOM 1353 N N . ALA A 1 166 ? 2.038 -5.994 8.374 1.00 74.06 166 ALA A N 1
ATOM 1354 C CA . ALA A 1 166 ? 3.183 -5.477 7.629 1.00 74.06 166 ALA A CA 1
ATOM 1355 C C . ALA A 1 166 ? 2.816 -4.985 6.214 1.00 74.06 166 ALA A C 1
ATOM 1357 O O . ALA A 1 166 ? 3.645 -4.412 5.526 1.00 74.06 166 ALA A O 1
ATOM 1358 N N . GLY A 1 167 ? 1.580 -5.173 5.759 1.00 69.06 167 GLY A N 1
ATOM 1359 C CA . GLY A 1 167 ? 1.130 -4.846 4.410 1.00 69.06 167 GLY A CA 1
ATOM 1360 C C . GLY A 1 167 ? 1.107 -6.062 3.473 1.00 69.06 167 GLY A C 1
ATOM 1361 O O . GLY A 1 167 ? 1.389 -7.184 3.902 1.00 69.06 167 GLY A O 1
ATOM 1362 N N . PRO A 1 168 ? 0.709 -5.861 2.205 1.00 72.69 168 PRO A N 1
ATOM 1363 C CA . PRO A 1 168 ? 0.259 -4.597 1.605 1.00 72.69 168 PRO A CA 1
ATOM 1364 C C . PRO A 1 168 ? -1.080 -4.105 2.160 1.00 72.69 168 PRO A C 1
ATOM 1366 O O . PRO A 1 168 ? -1.999 -4.891 2.386 1.00 72.69 168 PRO A O 1
ATOM 1369 N N . TRP A 1 169 ? -1.229 -2.794 2.311 1.00 80.44 169 TRP A N 1
ATOM 1370 C CA . TRP A 1 169 ? -2.518 -2.188 2.627 1.00 80.44 169 TRP A CA 1
ATOM 1371 C C . TRP A 1 169 ? -3.201 -1.734 1.343 1.00 80.44 169 TRP A C 1
ATOM 1373 O O . TRP A 1 169 ? -2.664 -0.942 0.581 1.00 80.44 169 TRP A O 1
ATOM 1383 N N . GLN A 1 170 ? -4.397 -2.253 1.091 1.00 79.56 170 GLN A N 1
ATOM 1384 C CA . GLN A 1 170 ? -5.146 -1.986 -0.132 1.00 79.56 170 GLN A CA 1
ATOM 1385 C C . GLN A 1 170 ? -6.341 -1.104 0.166 1.00 79.56 170 GLN A C 1
ATOM 1387 O O . GLN A 1 170 ? -7.127 -1.421 1.060 1.00 79.56 170 GLN A O 1
ATOM 1392 N N . ARG A 1 171 ? -6.515 -0.034 -0.613 1.00 81.94 171 ARG A N 1
ATOM 1393 C CA . ARG A 1 171 ? -7.701 0.818 -0.512 1.00 81.94 171 ARG A CA 1
ATOM 1394 C C . ARG A 1 171 ? -8.964 0.006 -0.810 1.00 81.94 171 ARG A C 1
ATOM 1396 O O . ARG A 1 171 ? -9.011 -0.742 -1.785 1.00 81.94 171 ARG A O 1
ATOM 1403 N N . VAL A 1 172 ? -9.994 0.181 0.010 1.00 82.75 172 VAL A N 1
ATOM 1404 C CA . VAL A 1 172 ? -11.326 -0.397 -0.196 1.00 82.75 172 VAL A CA 1
ATOM 1405 C C . VAL A 1 172 ? -12.365 0.706 -0.281 1.00 82.75 172 VAL A C 1
ATOM 1407 O O . VAL A 1 172 ? -12.298 1.696 0.445 1.00 82.75 172 VAL A O 1
ATOM 1410 N N . GLN A 1 173 ? -13.311 0.537 -1.201 1.00 81.31 173 GLN A N 1
ATOM 1411 C CA . GLN A 1 173 ? -14.445 1.449 -1.338 1.00 81.31 173 GLN A CA 1
ATOM 1412 C C . GLN A 1 173 ? -15.517 1.120 -0.296 1.00 81.31 173 GLN A C 1
ATOM 1414 O O . GLN A 1 173 ? -15.993 2.014 0.399 1.00 81.31 173 GLN A O 1
ATOM 1419 N N . ASP A 1 174 ? -15.797 -0.173 -0.114 1.00 84.44 174 ASP A N 1
ATOM 1420 C CA . ASP A 1 174 ? -16.782 -0.669 0.838 1.00 84.44 174 ASP A CA 1
ATOM 1421 C C . ASP A 1 174 ? -16.134 -1.490 1.952 1.00 84.44 174 ASP A C 1
ATOM 1423 O O . ASP A 1 174 ? -15.391 -2.447 1.719 1.00 84.44 174 ASP A O 1
ATOM 1427 N N . VAL A 1 175 ? -16.463 -1.123 3.187 1.00 91.06 175 VAL A N 1
ATOM 1428 C CA . VAL A 1 175 ? -16.156 -1.904 4.388 1.00 91.06 175 VAL A CA 1
ATOM 1429 C C . VAL A 1 175 ? -17.331 -2.814 4.757 1.00 91.06 175 VAL A C 1
ATOM 1431 O O . VAL A 1 175 ? -18.473 -2.524 4.383 1.00 91.06 175 VAL A O 1
ATOM 1434 N N . PRO A 1 176 ? -17.097 -3.898 5.523 1.00 93.31 176 PRO A N 1
ATOM 1435 C CA . PRO A 1 176 ? -18.171 -4.766 5.993 1.00 93.31 176 PRO A CA 1
ATOM 1436 C C . PRO A 1 176 ? -19.290 -3.983 6.686 1.00 93.31 176 PRO A C 1
ATOM 1438 O O . PRO A 1 176 ? -19.035 -3.014 7.400 1.00 93.31 176 PRO A O 1
ATOM 1441 N N . ARG A 1 177 ? -20.543 -4.426 6.531 1.00 88.56 177 ARG A N 1
ATOM 1442 C CA . ARG A 1 177 ? -21.728 -3.700 7.028 1.00 88.56 177 ARG A CA 1
ATOM 1443 C C . ARG A 1 177 ? -21.650 -3.356 8.523 1.00 88.56 177 ARG A C 1
ATOM 1445 O O . ARG A 1 177 ? -22.115 -2.284 8.905 1.00 88.56 177 ARG A O 1
ATOM 1452 N N . SER A 1 178 ? -21.025 -4.206 9.345 1.00 90.62 178 SER A N 1
ATOM 1453 C CA . SER A 1 178 ? -20.796 -3.944 10.775 1.00 90.62 178 SER A CA 1
ATOM 1454 C C . SER A 1 178 ? -20.019 -2.650 11.043 1.00 90.62 178 SER A C 1
ATOM 1456 O O . SER A 1 178 ? -20.268 -2.006 12.055 1.00 90.62 178 SER A O 1
ATOM 1458 N N . PHE A 1 179 ? -19.139 -2.212 10.134 1.00 90.81 179 PHE A N 1
ATOM 1459 C CA . PHE A 1 179 ? -18.350 -0.986 10.309 1.00 90.81 179 PHE A CA 1
ATOM 1460 C C . PHE A 1 179 ? -19.213 0.275 10.339 1.00 90.81 179 PHE A C 1
ATOM 1462 O O . PHE A 1 179 ? -18.849 1.247 10.990 1.00 90.81 179 PHE A O 1
ATOM 1469 N N . ARG A 1 180 ? -20.390 0.254 9.699 1.00 86.44 180 ARG A N 1
ATOM 1470 C CA . ARG A 1 180 ? -21.349 1.373 9.731 1.00 86.44 180 ARG A CA 1
ATOM 1471 C C . ARG A 1 180 ? -21.990 1.574 11.110 1.00 86.44 180 ARG A C 1
ATOM 1473 O O . ARG A 1 180 ? -22.656 2.580 11.320 1.00 86.44 180 ARG A O 1
ATOM 1480 N N . ARG A 1 181 ? -21.824 0.608 12.021 1.00 85.81 181 ARG A N 1
ATOM 1481 C CA . ARG A 1 181 ? -22.301 0.664 13.409 1.00 85.81 181 ARG A CA 1
ATOM 1482 C C . ARG A 1 181 ? -21.222 1.129 14.388 1.00 85.81 181 ARG A C 1
ATOM 1484 O O . ARG A 1 181 ? -21.517 1.273 15.565 1.00 85.81 181 ARG A O 1
ATOM 1491 N N . ILE A 1 182 ? -19.984 1.335 13.927 1.00 87.00 182 ILE A N 1
ATOM 1492 C CA . ILE A 1 182 ? -18.913 1.847 14.784 1.00 87.00 182 ILE A CA 1
ATOM 1493 C C . ILE A 1 182 ? -19.231 3.300 15.111 1.00 87.00 182 ILE A C 1
ATOM 1495 O O . ILE A 1 182 ? -19.375 4.138 14.224 1.00 87.00 182 ILE A O 1
ATOM 1499 N N . GLU A 1 183 ? -19.336 3.609 16.391 1.00 83.44 183 GLU A N 1
ATOM 1500 C CA . GLU A 1 183 ? -19.652 4.963 16.810 1.00 83.44 183 GLU A CA 1
ATOM 1501 C C . GLU A 1 183 ? -18.433 5.885 16.695 1.00 83.44 183 GLU A C 1
ATOM 1503 O O . GLU A 1 183 ? -17.276 5.464 16.789 1.00 83.44 183 GLU A O 1
ATOM 1508 N N . ALA A 1 184 ? -18.702 7.180 16.519 1.00 80.62 184 ALA A N 1
ATOM 1509 C CA . ALA A 1 184 ? -17.693 8.212 16.299 1.00 80.62 184 ALA A CA 1
ATOM 1510 C C . ALA A 1 184 ? -16.528 8.228 17.306 1.00 80.62 184 ALA A C 1
ATOM 1512 O O . ALA A 1 184 ? -15.412 8.563 16.896 1.00 80.62 184 ALA A O 1
ATOM 1513 N N . PRO A 1 185 ? -16.723 7.905 18.595 1.00 81.25 185 PRO A N 1
ATOM 1514 C CA . PRO A 1 185 ? -15.638 8.066 19.534 1.00 81.25 185 PRO A CA 1
ATOM 1515 C C . PRO A 1 185 ? -14.639 6.879 19.501 1.00 81.25 185 PRO A C 1
ATOM 1517 O O . PRO A 1 185 ? -13.508 7.040 19.947 1.00 81.25 185 PRO A O 1
ATOM 1520 N N . TYR A 1 186 ? -14.928 5.762 18.812 1.00 86.25 186 TYR A N 1
ATOM 1521 C CA . TYR A 1 186 ? -13.911 4.747 18.450 1.00 86.25 186 TYR A CA 1
ATOM 1522 C C . TYR A 1 186 ? -12.962 5.197 17.324 1.00 86.25 186 TYR A C 1
ATOM 1524 O O . TYR A 1 186 ? -12.002 4.491 17.016 1.00 86.25 186 TYR A O 1
ATOM 1532 N N . PHE A 1 187 ? -13.209 6.370 16.729 1.00 85.44 187 PHE A N 1
ATOM 1533 C CA . PHE A 1 187 ? -12.347 6.986 15.726 1.00 85.44 187 PHE A CA 1
ATOM 1534 C C . PHE A 1 187 ? -11.572 8.175 16.301 1.00 85.44 187 PHE A C 1
ATOM 1536 O O . PHE A 1 187 ? -12.136 9.130 16.855 1.00 85.44 187 PHE A O 1
ATOM 1543 N N . LYS A 1 188 ? -10.269 8.190 16.050 1.00 81.19 188 LYS A N 1
ATOM 1544 C CA . LYS A 1 188 ? -9.404 9.360 16.179 1.00 81.19 188 LYS A CA 1
ATOM 1545 C C . LYS A 1 188 ? -9.790 10.387 15.114 1.00 81.19 188 LYS A C 1
ATOM 1547 O O . LYS A 1 188 ? -10.061 11.536 15.466 1.00 81.19 188 LYS A O 1
ATOM 1552 N N . GLN A 1 189 ? -9.940 9.956 13.860 1.00 75.12 189 GLN A N 1
ATOM 1553 C CA . GLN A 1 189 ? -10.363 10.761 12.713 1.00 75.12 189 GLN A CA 1
ATOM 1554 C C . GLN A 1 189 ? -11.650 10.186 12.088 1.00 75.12 189 GLN A C 1
ATOM 1556 O O . GLN A 1 189 ? -11.604 9.405 11.139 1.00 75.12 189 GLN A O 1
ATOM 1561 N N . PRO A 1 190 ? -12.843 10.564 12.587 1.00 72.44 190 PRO A N 1
ATOM 1562 C CA . PRO A 1 190 ? -14.091 9.951 12.148 1.00 72.44 190 PRO A CA 1
ATOM 1563 C C . PRO A 1 190 ? -14.339 10.167 10.642 1.00 72.44 190 PRO A C 1
ATOM 1565 O O . PRO A 1 190 ? -14.208 11.293 10.152 1.00 72.44 190 PRO A O 1
ATOM 1568 N N . PRO A 1 191 ? -14.740 9.120 9.896 1.00 70.62 191 PRO A N 1
ATOM 1569 C CA . PRO A 1 191 ? -15.156 9.252 8.501 1.00 70.62 191 PRO A CA 1
ATOM 1570 C C . PRO A 1 191 ? -16.412 10.128 8.377 1.00 70.62 191 PRO A C 1
ATOM 1572 O O . PRO A 1 191 ? -17.141 10.319 9.347 1.00 70.62 191 PRO A O 1
ATOM 1575 N N . GLY A 1 192 ? -16.707 10.627 7.171 1.00 69.25 192 GLY A N 1
ATOM 1576 C CA . GLY A 1 192 ? -17.795 11.590 6.932 1.00 69.25 192 GLY A CA 1
ATOM 1577 C C . GLY A 1 192 ? -19.155 11.200 7.531 1.00 69.25 192 GLY A C 1
ATOM 1578 O O . GLY A 1 192 ? -19.815 12.040 8.128 1.00 69.25 192 GLY A O 1
ATOM 1579 N N . TRP A 1 193 ? -19.534 9.920 7.475 1.00 69.50 193 TRP A N 1
ATOM 1580 C CA . TRP A 1 193 ? -20.794 9.418 8.049 1.00 69.50 193 TRP A CA 1
ATOM 1581 C C . TRP A 1 193 ? -20.844 9.427 9.593 1.00 69.50 193 TRP A C 1
ATOM 1583 O O . TRP A 1 193 ? -21.932 9.380 10.175 1.00 69.50 193 TRP A O 1
ATOM 1593 N N . ALA A 1 194 ? -19.680 9.486 10.248 1.00 65.75 194 ALA A N 1
ATOM 1594 C CA . ALA A 1 194 ? -19.503 9.606 11.697 1.00 65.75 194 ALA A CA 1
ATOM 1595 C C . ALA A 1 194 ? -19.101 11.034 12.130 1.00 65.75 194 ALA A C 1
ATOM 1597 O O . ALA A 1 194 ? -19.121 11.360 13.320 1.00 65.75 194 ALA A O 1
ATOM 1598 N N . LYS A 1 195 ? -18.733 11.901 11.178 1.00 59.56 195 LYS A N 1
ATOM 1599 C CA . LYS A 1 195 ? -18.365 13.301 11.416 1.00 59.56 195 LYS A CA 1
ATOM 1600 C C . LYS A 1 195 ? -19.593 14.074 11.913 1.00 59.56 195 LYS A C 1
ATOM 1602 O O . LYS A 1 195 ? -20.701 13.862 11.436 1.00 59.56 195 LYS A O 1
ATOM 1607 N N . GLY A 1 196 ? -19.419 14.920 12.929 1.00 52.94 196 GLY A N 1
ATOM 1608 C CA . GLY A 1 196 ? -20.524 15.657 13.567 1.00 52.94 196 GLY A CA 1
ATOM 1609 C C . GLY A 1 196 ? -21.389 14.838 14.539 1.00 52.94 196 GLY A C 1
ATOM 1610 O O . GLY A 1 196 ? -22.121 15.422 15.325 1.00 52.94 196 GLY A O 1
ATOM 1611 N N . LYS A 1 197 ? -21.251 13.504 14.568 1.00 56.25 197 LYS A N 1
ATOM 1612 C CA . LYS A 1 197 ? -21.912 12.613 15.542 1.00 56.25 197 LYS A CA 1
ATOM 1613 C C . LYS A 1 197 ? -21.038 12.285 16.758 1.00 56.25 197 LYS A C 1
ATOM 1615 O O . LYS A 1 197 ? -21.359 11.381 17.523 1.00 56.25 197 LYS A O 1
ATOM 1620 N N . LYS A 1 198 ? -19.919 12.995 16.952 1.00 51.34 198 LYS A N 1
ATOM 1621 C CA . LYS A 1 198 ? -19.147 12.927 18.203 1.00 51.34 198 LYS A CA 1
ATOM 1622 C C . LYS A 1 198 ? -19.929 13.663 19.293 1.00 51.34 198 LYS A C 1
ATOM 1624 O O . LYS A 1 198 ? -19.634 14.808 19.602 1.00 51.34 198 LYS A O 1
ATOM 1629 N N . THR A 1 199 ? -20.908 12.999 19.893 1.00 50.03 199 THR A N 1
ATOM 1630 C CA . THR A 1 199 ? -21.691 13.517 21.030 1.00 50.03 199 THR A CA 1
ATOM 1631 C C . THR A 1 199 ? -20.952 13.376 22.370 1.00 50.03 199 THR A C 1
ATOM 1633 O O . THR A 1 199 ? -21.558 13.424 23.438 1.00 50.03 199 THR A O 1
ATOM 1636 N N . GLY A 1 200 ? -19.631 13.152 22.340 1.00 48.66 200 GLY A N 1
ATOM 1637 C CA . GLY A 1 200 ? -18.919 12.544 23.462 1.00 48.66 200 GLY A CA 1
ATOM 1638 C C . GLY A 1 200 ? -19.447 11.134 23.748 1.00 48.66 200 GLY A C 1
ATOM 1639 O O . GLY A 1 200 ? -20.220 10.579 22.969 1.00 48.66 200 GLY A O 1
ATOM 1640 N N . TRP A 1 201 ? -19.030 10.542 24.863 1.00 49.94 201 TRP A N 1
ATOM 1641 C CA . TRP A 1 201 ? -19.368 9.153 25.186 1.00 49.94 201 TRP A CA 1
ATOM 1642 C C . TRP A 1 201 ? -20.814 8.934 25.642 1.00 49.94 201 TRP A C 1
ATOM 1644 O O . TRP A 1 201 ? -21.197 7.795 25.833 1.00 49.94 201 TRP A O 1
ATOM 1654 N N . GLY A 1 202 ? -21.641 9.976 25.806 1.00 44.75 202 GLY A N 1
ATOM 1655 C CA . GLY A 1 202 ? -23.082 9.813 26.068 1.00 44.75 202 GLY A CA 1
ATOM 1656 C C . GLY A 1 202 ? -23.434 8.915 27.266 1.00 44.75 202 GLY A C 1
ATOM 1657 O O . GLY A 1 202 ? -24.469 8.262 27.242 1.00 44.75 202 GLY A O 1
ATOM 1658 N N . GLY A 1 203 ? -22.565 8.835 28.282 1.00 44.28 203 GLY A N 1
ATOM 1659 C CA . GLY A 1 203 ? -22.711 7.907 29.414 1.00 44.28 203 GLY A CA 1
ATOM 1660 C C . GLY A 1 203 ? -22.206 6.479 29.157 1.00 44.28 203 GLY A C 1
ATOM 1661 O O . GLY A 1 203 ? -22.134 5.691 30.096 1.00 44.28 203 GLY A O 1
ATOM 1662 N N . ALA A 1 204 ? -21.804 6.140 27.930 1.00 45.59 204 ALA A N 1
ATOM 1663 C CA . ALA A 1 204 ? -21.051 4.927 27.645 1.00 45.59 204 ALA A CA 1
ATOM 1664 C C . ALA A 1 204 ? -19.641 5.015 28.262 1.00 45.59 204 ALA A C 1
ATOM 1666 O O . ALA A 1 204 ? -19.052 6.103 28.318 1.00 45.59 204 ALA A O 1
ATOM 1667 N N . PRO A 1 205 ? -19.066 3.887 28.712 1.00 51.47 205 PRO A N 1
ATOM 1668 C CA . PRO A 1 205 ? -17.684 3.858 29.165 1.00 51.47 205 PRO A CA 1
ATOM 1669 C C . PRO A 1 205 ? -16.757 4.353 28.053 1.00 51.47 205 PRO A C 1
ATOM 1671 O O . PRO A 1 205 ? -16.873 3.924 26.902 1.00 51.47 205 PRO A O 1
ATOM 1674 N N . MET A 1 206 ? -15.817 5.237 28.397 1.00 58.62 206 MET A N 1
ATOM 1675 C CA . MET A 1 206 ? -14.736 5.583 27.477 1.00 58.62 206 MET A CA 1
ATOM 1676 C C . MET A 1 206 ? -14.001 4.294 27.080 1.00 58.62 206 MET A C 1
ATOM 1678 O O . MET A 1 206 ? -13.686 3.489 27.960 1.00 58.62 206 MET A O 1
ATOM 1682 N N . PRO A 1 207 ? -13.686 4.074 25.797 1.00 62.12 207 PRO A N 1
ATOM 1683 C CA . PRO A 1 207 ? -12.953 2.924 25.366 1.00 62.12 207 PRO A CA 1
ATOM 1684 C C . PRO A 1 207 ? -11.583 3.002 26.014 1.00 62.12 207 PRO A C 1
ATOM 1686 O O . PRO A 1 207 ? -10.952 4.075 26.026 1.00 62.12 207 PRO A O 1
ATOM 1689 N N . PRO A 1 208 ? -11.093 1.857 26.497 1.00 55.91 208 PRO A N 1
ATOM 1690 C CA . PRO A 1 208 ? -9.717 1.709 26.926 1.00 55.91 208 PRO A CA 1
ATOM 1691 C C . PRO A 1 208 ? -8.754 2.380 25.935 1.00 55.91 208 PRO A C 1
ATOM 1693 O O . PRO A 1 208 ? -9.006 2.383 24.731 1.00 55.91 208 PRO A O 1
ATOM 1696 N N . GLY A 1 209 ? -7.680 3.001 26.426 1.00 57.59 209 GLY A N 1
ATOM 1697 C CA . GLY A 1 209 ? -6.639 3.642 25.604 1.00 57.59 209 GLY A CA 1
ATOM 1698 C C . GLY A 1 209 ? -6.916 5.071 25.121 1.00 57.59 209 GLY A C 1
ATOM 1699 O O . GLY A 1 209 ? -5.964 5.758 24.760 1.00 57.59 209 GLY A O 1
ATOM 1700 N N . GLN A 1 210 ? -8.157 5.572 25.182 1.00 61.12 210 GLN A N 1
ATOM 1701 C CA . GLN A 1 210 ? -8.432 6.999 24.926 1.00 61.12 210 GLN A CA 1
ATOM 1702 C C . GLN A 1 210 ? -8.376 7.882 26.185 1.00 61.12 210 GLN A C 1
ATOM 1704 O O . GLN A 1 210 ? -8.268 9.098 26.058 1.00 61.12 210 GLN A O 1
ATOM 1709 N N . MET A 1 211 ? -8.364 7.289 27.387 1.00 53.00 211 MET A N 1
ATOM 1710 C CA . MET A 1 211 ? -8.308 8.010 28.672 1.00 53.00 211 MET A CA 1
ATOM 1711 C C . MET A 1 211 ? -7.065 8.909 28.826 1.00 53.00 211 MET A C 1
ATOM 1713 O O . MET A 1 211 ? -7.189 10.052 29.252 1.00 53.00 211 MET A O 1
ATOM 1717 N N . LYS A 1 212 ? -5.875 8.452 28.405 1.00 47.03 212 LYS A N 1
ATOM 1718 C CA . LYS A 1 212 ? -4.600 9.159 28.662 1.00 47.03 212 LYS A CA 1
ATOM 1719 C C . LYS A 1 212 ? -4.448 10.511 27.951 1.00 47.03 212 LYS A C 1
ATOM 1721 O O . LYS A 1 212 ? -3.559 11.277 28.301 1.00 47.03 212 LYS A O 1
ATOM 1726 N N . LYS A 1 213 ? -5.274 10.820 26.944 1.00 45.12 213 LYS A N 1
ATOM 1727 C CA . LYS A 1 213 ? -5.159 12.074 26.177 1.00 45.12 213 LYS A CA 1
ATOM 1728 C C . LYS A 1 213 ? -5.927 13.250 26.798 1.00 45.12 213 LYS A C 1
ATOM 1730 O O . LYS A 1 213 ? -5.728 14.373 26.354 1.00 45.12 213 LYS A O 1
ATOM 1735 N N . TYR A 1 214 ? -6.775 12.999 27.800 1.00 43.97 214 TYR A N 1
ATOM 1736 C CA . TYR A 1 214 ? -7.660 14.010 28.398 1.00 43.97 214 TYR A CA 1
ATOM 1737 C C . TYR A 1 214 ? -7.198 14.531 29.768 1.00 43.97 214 TYR A C 1
ATOM 1739 O O . TYR A 1 214 ? -7.669 15.580 30.191 1.00 43.97 214 TYR A O 1
ATOM 1747 N N . GLU A 1 215 ? -6.256 13.860 30.441 1.00 40.84 215 GLU A N 1
ATOM 1748 C CA . GLU A 1 215 ? -5.716 14.314 31.739 1.00 40.84 215 GLU A CA 1
ATOM 1749 C C . GLU A 1 215 ? -4.671 15.441 31.609 1.00 40.84 215 GLU A C 1
ATOM 1751 O O . GLU A 1 215 ? -4.399 16.134 32.583 1.00 40.84 215 GLU A O 1
ATOM 1756 N N . GLY A 1 216 ? -4.091 15.655 30.418 1.00 41.00 216 GLY A N 1
ATOM 1757 C CA . GLY A 1 216 ? -2.899 16.501 30.237 1.00 41.00 216 GLY A CA 1
ATOM 1758 C C . GLY A 1 216 ? -3.091 17.877 29.587 1.00 41.00 216 GLY A C 1
ATOM 1759 O O . GLY A 1 216 ? -2.105 18.576 29.378 1.00 41.00 216 GLY A O 1
ATOM 1760 N N . GLY A 1 217 ? -4.304 18.297 29.226 1.00 37.78 217 GLY A N 1
ATOM 1761 C CA . GLY A 1 217 ? -4.483 19.592 28.564 1.00 37.78 217 GLY A CA 1
ATOM 1762 C C . GLY A 1 217 ? -5.940 19.930 28.300 1.00 37.78 217 GLY A C 1
ATOM 1763 O O . GLY A 1 217 ? -6.699 19.115 27.783 1.00 37.78 217 GLY A O 1
ATOM 1764 N N . GLN A 1 218 ? -6.323 21.145 28.676 1.00 42.44 218 GLN A N 1
ATOM 1765 C CA . GLN A 1 218 ? -7.661 21.713 28.564 1.00 42.44 218 GLN A CA 1
ATOM 1766 C C . GLN A 1 218 ? -8.186 21.667 27.117 1.00 42.44 218 GLN A C 1
ATOM 1768 O O . GLN A 1 218 ? -7.975 22.590 26.343 1.00 42.44 218 GLN A O 1
ATOM 1773 N N . HIS A 1 219 ? -8.897 20.605 26.740 1.00 40.19 219 HIS A N 1
ATOM 1774 C CA . HIS A 1 219 ? -9.807 20.621 25.594 1.00 40.19 219 HIS A CA 1
ATOM 1775 C C . HIS A 1 219 ? -10.886 19.543 25.759 1.00 40.19 219 HIS A C 1
ATOM 1777 O O . HIS A 1 219 ? -10.774 18.412 25.286 1.00 40.19 219 HIS A O 1
ATOM 1783 N N . MET A 1 220 ? -11.965 19.914 26.450 1.00 47.00 220 MET A N 1
ATOM 1784 C CA . MET A 1 220 ? -13.218 19.158 26.432 1.00 47.00 220 MET A CA 1
ATOM 1785 C C . MET A 1 220 ? -13.944 19.400 25.092 1.00 47.00 220 MET A C 1
ATOM 1787 O O . MET A 1 220 ? -13.882 20.516 24.566 1.00 47.00 220 MET A O 1
ATOM 1791 N N . PRO A 1 221 ? -14.652 18.406 24.521 1.00 42.72 221 PRO A N 1
ATOM 1792 C CA . PRO A 1 221 ? -15.499 18.622 23.350 1.00 42.72 221 PRO A CA 1
ATOM 1793 C C . PRO A 1 221 ? -16.604 19.652 23.661 1.00 42.72 221 PRO A C 1
ATOM 1795 O O . PRO A 1 221 ? -17.216 19.568 24.733 1.00 42.72 221 PRO A O 1
ATOM 1798 N N . PRO A 1 222 ? -16.924 20.587 22.746 1.00 32.47 222 PRO A N 1
ATOM 1799 C CA . PRO A 1 222 ? -18.020 21.530 22.947 1.00 32.47 222 PRO A CA 1
ATOM 1800 C C . PRO A 1 222 ? -19.341 20.759 23.087 1.00 32.47 222 PRO A C 1
ATOM 1802 O O . PRO A 1 222 ? -19.760 20.072 22.158 1.00 32.47 222 PRO A O 1
ATOM 1805 N N . GLY A 1 223 ? -19.974 20.833 24.261 1.00 46.12 223 GLY A N 1
ATOM 1806 C CA . GLY A 1 223 ? -21.269 20.189 24.532 1.00 46.12 223 GLY A CA 1
ATOM 1807 C C . GLY A 1 223 ? -21.413 19.538 25.910 1.00 46.12 223 GLY A C 1
ATOM 1808 O O . GLY A 1 223 ? -22.532 19.249 26.321 1.00 46.12 223 GLY A O 1
ATOM 1809 N N . GLN A 1 224 ? -20.323 19.346 26.660 1.00 53.50 224 GLN A N 1
ATOM 1810 C CA . GLN A 1 224 ? -20.382 18.680 27.974 1.00 53.50 224 GLN A CA 1
ATOM 1811 C C . GLN A 1 224 ? -20.562 19.626 29.174 1.00 53.50 224 GLN A C 1
ATOM 1813 O O . GLN A 1 224 ? -20.698 19.166 30.302 1.00 53.50 224 GLN A O 1
ATOM 1818 N N . MET A 1 225 ? -20.651 20.941 28.957 1.00 44.41 225 MET A N 1
ATOM 1819 C CA . MET A 1 225 ? -20.661 21.920 30.053 1.00 44.41 225 MET A CA 1
ATOM 1820 C C . MET A 1 225 ? -22.033 22.151 30.726 1.00 44.41 225 MET A C 1
ATOM 1822 O O . MET A 1 225 ? -22.119 22.971 31.629 1.00 44.41 225 MET A O 1
ATOM 1826 N N . LYS A 1 226 ? -23.125 21.474 30.326 1.00 40.84 226 LYS A N 1
ATOM 1827 C CA . LYS A 1 226 ? -24.486 21.811 30.818 1.00 40.84 226 LYS A CA 1
ATOM 1828 C C . LYS A 1 226 ? -25.144 20.851 31.812 1.00 40.84 226 LYS A C 1
ATOM 1830 O O . LYS A 1 226 ? -26.316 21.039 32.122 1.00 40.84 226 LYS A O 1
ATOM 1835 N N . LYS A 1 227 ? -24.439 19.865 32.368 1.00 41.25 227 LYS A N 1
ATOM 1836 C CA . LYS A 1 227 ? -25.003 19.030 33.447 1.00 41.25 227 LYS A CA 1
ATOM 1837 C C . LYS A 1 227 ? -23.968 18.655 34.499 1.00 41.25 227 LYS A C 1
ATOM 1839 O O . LYS A 1 227 ? -23.645 17.488 34.653 1.00 41.25 227 LYS A O 1
ATOM 1844 N N . GLN A 1 228 ? -23.481 19.645 35.235 1.00 36.81 228 GLN A N 1
ATOM 1845 C CA . GLN A 1 228 ? -23.016 19.456 36.609 1.00 36.81 228 GLN A CA 1
ATOM 1846 C C . GLN A 1 228 ? -23.052 20.816 37.308 1.00 36.81 228 GLN A C 1
ATOM 1848 O O . GLN A 1 228 ? -22.143 21.628 37.221 1.00 36.81 228 GLN A O 1
ATOM 1853 N N . GLY A 1 229 ? -24.195 21.068 37.930 1.00 32.12 229 GLY A N 1
ATOM 1854 C CA . GLY A 1 229 ? -24.493 22.221 38.765 1.00 32.12 229 GLY A CA 1
ATOM 1855 C C . GLY A 1 229 ? -25.712 21.836 39.583 1.00 32.12 229 GLY A C 1
ATOM 1856 O O . GLY A 1 229 ? -26.830 22.221 39.261 1.00 32.12 229 GLY A O 1
ATOM 1857 N N . GLY A 1 230 ? -25.504 20.932 40.542 1.00 38.53 230 GLY A N 1
ATOM 1858 C 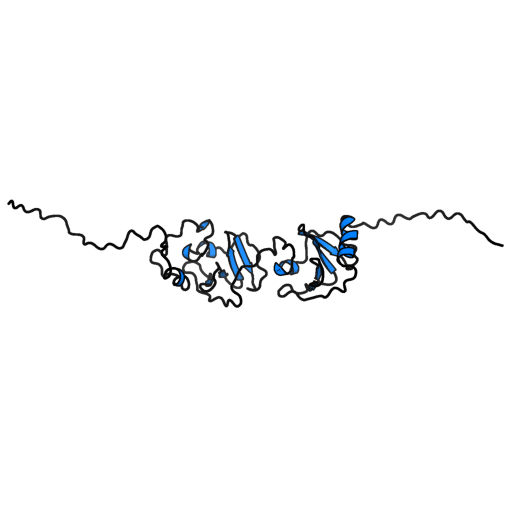CA . GLY A 1 230 ? -26.521 20.574 41.517 1.00 38.53 230 GLY A CA 1
ATOM 1859 C C . GLY A 1 230 ? -26.844 21.795 42.371 1.00 38.53 230 GLY A C 1
ATOM 1860 O O . GLY A 1 230 ? -25.984 22.294 43.087 1.00 38.53 230 GLY A O 1
ATOM 1861 N N . GLY A 1 231 ? -28.082 22.261 42.275 1.00 33.00 231 GLY A N 1
ATOM 1862 C CA . GLY A 1 231 ? -28.700 23.227 43.173 1.00 33.00 231 GLY A CA 1
ATOM 1863 C C . GLY A 1 231 ? -30.171 22.851 43.270 1.00 33.00 231 GLY A C 1
ATOM 1864 O O . GLY A 1 231 ? -30.847 22.735 42.253 1.00 33.00 231 GLY A O 1
ATOM 1865 N N . GLN A 1 232 ? -30.610 22.527 44.479 1.00 35.94 232 GLN A N 1
ATOM 1866 C CA . GLN A 1 232 ? -31.860 21.844 44.798 1.00 35.94 232 GLN A CA 1
ATOM 1867 C C . GLN A 1 232 ? -33.108 22.509 44.200 1.00 35.94 232 GLN A C 1
ATOM 1869 O O . GLN A 1 232 ? -33.299 23.720 44.262 1.00 35.94 232 GLN A O 1
ATOM 1874 N N . HIS A 1 233 ? -34.001 21.666 43.689 1.00 35.31 233 HIS A N 1
ATOM 1875 C CA . HIS A 1 233 ? -35.384 22.011 43.396 1.00 35.31 233 HIS A CA 1
ATOM 1876 C C . HIS A 1 233 ? -36.103 22.266 44.734 1.00 35.31 233 HIS A C 1
ATOM 1878 O O . HIS A 1 233 ? -36.248 21.339 45.529 1.00 35.31 233 HIS A O 1
ATOM 1884 N N . MET A 1 234 ? -36.545 23.496 45.003 1.00 36.47 234 MET A N 1
ATOM 1885 C CA . MET A 1 234 ? -37.565 23.754 46.030 1.00 36.47 234 MET A CA 1
ATOM 1886 C C . MET A 1 234 ? -38.954 23.773 45.364 1.00 36.47 234 MET A C 1
ATOM 1888 O O . MET A 1 234 ? -39.071 24.306 44.256 1.00 36.47 234 MET A O 1
ATOM 1892 N N . PRO A 1 235 ? -39.996 23.178 45.979 1.00 34.78 235 PRO A N 1
ATOM 1893 C CA . PRO A 1 235 ? -41.330 23.085 45.390 1.00 34.78 235 PRO A CA 1
ATOM 1894 C C . PRO A 1 235 ? -42.149 24.375 45.612 1.00 34.78 235 PRO A C 1
ATOM 1896 O O . PRO A 1 235 ? -41.851 25.148 46.525 1.00 34.78 235 PRO A O 1
ATOM 1899 N N . PRO A 1 236 ? -43.188 24.633 44.795 1.00 35.34 236 PRO A N 1
ATOM 1900 C CA . PRO A 1 236 ? -43.888 25.909 44.794 1.00 35.34 236 PRO A CA 1
ATOM 1901 C C . PRO A 1 236 ? -44.993 25.943 45.855 1.00 35.34 236 PRO A C 1
ATOM 1903 O O . PRO A 1 236 ? -45.930 25.150 45.813 1.00 35.34 236 PRO A O 1
ATOM 1906 N N . GLY A 1 237 ? -44.910 26.915 46.767 1.00 42.12 237 GLY A N 1
ATOM 1907 C CA . GLY A 1 237 ? -46.050 27.354 47.571 1.00 42.12 237 GLY A CA 1
ATOM 1908 C C . GLY A 1 237 ? -45.776 27.483 49.062 1.00 42.12 237 GLY A C 1
ATOM 1909 O O . GLY A 1 237 ? -46.225 26.630 49.807 1.00 42.12 237 GLY A O 1
ATOM 1910 N N . GLN A 1 238 ? -45.134 28.579 49.488 1.00 37.41 238 GLN A N 1
ATOM 1911 C CA . GLN A 1 238 ? -45.412 29.283 50.753 1.00 37.41 238 GLN A CA 1
ATOM 1912 C C . GLN A 1 238 ? -44.949 30.746 50.625 1.00 37.41 238 GLN A C 1
ATOM 1914 O O . GLN A 1 238 ? -43.830 31.096 50.982 1.00 37.41 238 GLN A O 1
ATOM 1919 N N . MET A 1 239 ? -45.818 31.620 50.111 1.00 35.38 239 MET A N 1
ATOM 1920 C CA . MET A 1 239 ? -45.723 33.058 50.379 1.00 35.38 239 MET A CA 1
ATOM 1921 C C . MET A 1 239 ? -46.536 33.319 51.650 1.00 35.38 239 MET A C 1
ATOM 1923 O O . MET A 1 239 ? -47.764 33.375 51.606 1.00 35.38 239 MET A O 1
ATOM 1927 N N . LYS A 1 240 ? -45.869 33.462 52.796 1.00 36.59 240 LYS A N 1
ATOM 1928 C CA . LYS A 1 240 ? -46.436 34.194 53.930 1.00 36.59 240 LYS A CA 1
ATOM 1929 C C . LYS A 1 240 ? -45.631 35.472 54.105 1.00 36.59 240 LYS A C 1
ATOM 1931 O O . LYS A 1 240 ? -44.423 35.430 54.307 1.00 36.59 240 LYS A O 1
ATOM 1936 N N . LYS A 1 241 ? -46.357 36.586 53.970 1.00 42.19 241 LYS A N 1
ATOM 1937 C CA . LYS A 1 241 ? -46.010 37.941 54.406 1.00 42.19 241 LYS A CA 1
ATOM 1938 C C . LYS A 1 241 ? -45.248 37.901 55.731 1.00 42.19 241 LYS A C 1
ATOM 1940 O O . LYS A 1 241 ? -45.604 37.078 56.568 1.00 42.19 241 LYS A O 1
ATOM 1945 N N . HIS A 1 242 ? -44.314 38.822 55.929 1.00 31.69 242 HIS A N 1
ATOM 1946 C CA . HIS A 1 242 ? -44.386 39.823 56.997 1.00 31.69 242 HIS A CA 1
ATOM 1947 C C . HIS A 1 242 ? -43.463 40.991 56.632 1.00 31.69 242 HIS A C 1
ATOM 1949 O O . HIS A 1 242 ? -42.287 40.792 56.335 1.00 31.69 242 HIS A O 1
ATOM 1955 N N . ASP A 1 243 ? -44.052 42.185 56.632 1.00 38.16 243 ASP A N 1
ATOM 1956 C CA . ASP A 1 243 ? -43.368 43.470 56.733 1.00 38.16 243 ASP A CA 1
ATOM 1957 C C . ASP A 1 243 ? -42.476 43.501 57.981 1.00 38.16 243 ASP A C 1
ATOM 1959 O O . ASP A 1 243 ? -42.930 43.105 59.059 1.00 38.16 243 ASP A O 1
ATOM 1963 N N . ARG A 1 244 ? -41.258 44.034 57.860 1.00 38.44 244 ARG A N 1
ATOM 1964 C CA . ARG A 1 244 ? -40.888 45.337 58.438 1.00 38.44 244 ARG A CA 1
ATOM 1965 C C . ARG A 1 244 ? -39.506 45.780 57.976 1.00 38.44 244 ARG A C 1
ATOM 1967 O O . ARG A 1 244 ? -38.625 44.903 57.856 1.00 38.44 244 ARG A O 1
#